Protein AF-A0A9W9YAE9-F1 (afdb_monomer)

Nearest PDB structures (foldseek):
  8b10-assembly1_F  TM=8.562E-01  e=2.013E-02  Homo sapiens
  5j8y-assembly2_D  TM=7.990E-01  e=3.648E-02  Drosophila melanogaster
  8p2m-assembly1_A  TM=3.646E-01  e=2.283E-01  Caenorhabditis elegans
  8ba0-assembly1_V  TM=2.741E-01  e=9.389E+00  Drosophila melanogaster

Solvent-accessible surface area (backbone atoms only — not comparable to full-atom values): 11938 Å² total; per-residue (Å²): 134,86,77,78,84,70,36,53,71,70,32,44,35,68,56,39,25,54,50,38,32,74,76,69,34,64,71,38,14,49,31,31,48,74,70,58,36,23,23,51,51,48,50,47,43,45,73,74,51,49,71,70,59,34,38,66,36,62,36,76,46,72,67,56,46,52,48,48,31,47,51,62,60,67,47,65,91,57,72,76,79,48,88,57,78,71,48,74,66,62,49,65,73,41,54,73,67,58,41,50,52,51,53,51,30,54,48,50,51,51,50,52,47,45,68,75,50,50,53,76,73,71,82,64,57,92,83,32,65,67,55,40,51,52,50,52,51,53,32,57,65,40,34,82,76,43,45,37,69,98,62,52,30,38,54,68,35,48,46,51,50,44,51,51,54,53,52,54,47,54,55,40,40,77,71,71,50,70,54,69,77,70,83,81,77,80,77,81,77,78,75,82,70,83,77,83,78,79,85,80,85,82,129

pLDDT: mean 78.84, std 19.31, range [30.3, 95.12]

Organism: NCBI:txid174260

Sequence (203 aa):
MEGSSRQITEWTVDDVSKIIREQYNDEVATKFEEQRIDGKALKHLAKDGNETQFASCGLTTVGDQMRLKEIASEIPLVIGRHRKKPTKAEIKSLTDLNQRIYKAKRKAVTNAALEQWPGNDLPVFKNDKAATEELETLVSTLEETCSFEPAGFNKEGIKQHVLDVLNERRRRIRKGHDYTQVSSFIFTNSVIKTHTQGIYIKY

InterPro domains:
  IPR013761 Sterile alpha motif/pointed domain superfamily [G3DSA:1.10.150.50] (4-107)
  IPR013761 Sterile alpha motif/pointed domain superfamily [SSF47769] (6-70)

Mean predicted aligned error: 16.81 Å

Secondary structure (DSSP, 8-state):
-------GGG--HHHHHHHHHHHS-HHHHHHHHHTT--HHHHHHHHHH--HHHHHHTT--SHHHHHHHHHHHHHS--------SPPPHHHHHHS-HHHHHHHHHHHHHHHHHHHHHS-SS----TTT-HHHHHHHHHHHHHHHHHH-BGGGTBSHHHHHHHHHHHHHHHHHHHTTT--SSS--S-------------------

Foldseek 3Di:
DDPPLDALQPFFLVNVLVVCCVVPNNVLSVLSVVVRCGSVNLLCCLPPNDQVRCVSSVNNDPVSSPVSNVVNPVSDPFDPQCPDQFDPVLLVPDDPVLNVLLVVLLVVLLVLLCVLDPWLDFDDCPPDPVVVVVLLVSLVVSQVPSQDRSRSCHSSVSSVSSVVSSVVSNVVVVVVDTRVPPPPDDDPPPDPPPDPDDDDDDD

Radius of gyration: 25.63 Å; Cα contacts (8 Å, |Δi|>4): 169; chains: 1; bounding box: 54×72×69 Å

Structure (mmCIF, N/CA/C/O backbone):
data_AF-A0A9W9YAE9-F1
#
_entry.id   AF-A0A9W9YAE9-F1
#
loop_
_atom_site.group_PDB
_atom_site.id
_atom_site.type_symbol
_atom_site.label_atom_id
_atom_site.label_alt_id
_atom_site.label_comp_id
_atom_site.label_asym_id
_atom_site.label_entity_id
_atom_site.label_seq_id
_atom_site.pdbx_PDB_ins_code
_atom_site.Cartn_x
_atom_site.Cartn_y
_atom_site.Cartn_z
_atom_site.occupancy
_atom_site.B_iso_or_equiv
_atom_site.auth_seq_id
_atom_site.auth_comp_id
_atom_site.auth_asym_id
_atom_site.auth_atom_id
_atom_site.pdbx_PDB_model_num
ATOM 1 N N . MET A 1 1 ? 12.809 5.042 20.298 1.00 30.59 1 MET A N 1
ATOM 2 C CA . MET A 1 1 ? 12.383 3.629 20.274 1.00 30.59 1 MET A CA 1
ATOM 3 C C . MET A 1 1 ? 11.388 3.486 19.142 1.00 30.59 1 MET A C 1
ATOM 5 O O . MET A 1 1 ? 10.403 4.212 19.125 1.00 30.59 1 MET A O 1
ATOM 9 N N . GLU A 1 2 ? 11.737 2.664 18.156 1.00 30.30 2 GLU A N 1
ATOM 10 C CA . GLU A 1 2 ? 10.994 2.435 16.913 1.00 30.30 2 GLU A CA 1
ATOM 11 C C . GLU A 1 2 ? 9.608 1.850 17.190 1.00 30.30 2 GLU A C 1
ATOM 13 O O . GLU A 1 2 ? 9.463 0.688 17.568 1.00 30.30 2 GLU A O 1
ATOM 18 N N . GLY A 1 3 ? 8.574 2.664 16.985 1.00 33.66 3 GLY A N 1
ATOM 19 C CA . GLY A 1 3 ? 7.192 2.206 16.933 1.00 33.66 3 GLY A CA 1
ATOM 20 C C . GLY A 1 3 ? 6.925 1.559 15.581 1.00 33.66 3 GLY A C 1
ATOM 21 O O . GLY A 1 3 ? 6.414 2.208 14.670 1.00 33.66 3 GLY A O 1
ATOM 22 N N . SER A 1 4 ? 7.300 0.287 15.439 1.00 40.00 4 SER A N 1
ATOM 23 C CA . SER A 1 4 ? 6.828 -0.563 14.345 1.00 40.00 4 SER A CA 1
ATOM 24 C C . SER A 1 4 ? 5.298 -0.528 14.357 1.00 40.00 4 SER A C 1
ATOM 26 O O . SER A 1 4 ? 4.667 -1.081 15.256 1.00 40.00 4 SER A O 1
ATOM 28 N N . SER A 1 5 ? 4.705 0.200 13.408 1.00 47.47 5 SER A N 1
ATOM 29 C CA . SER A 1 5 ? 3.254 0.335 13.267 1.00 47.47 5 SER A CA 1
ATOM 30 C C . SER A 1 5 ? 2.683 -0.992 12.765 1.00 47.47 5 SER A C 1
ATOM 32 O O . SER A 1 5 ? 2.468 -1.182 11.569 1.00 47.47 5 SER A O 1
ATOM 34 N N . ARG A 1 6 ? 2.524 -1.953 13.681 1.00 56.00 6 ARG A N 1
ATOM 35 C CA . ARG A 1 6 ? 1.893 -3.248 13.413 1.00 56.00 6 ARG A CA 1
ATOM 36 C C . ARG A 1 6 ? 0.419 -3.027 13.111 1.00 56.00 6 ARG A C 1
ATOM 38 O O . ARG A 1 6 ? -0.242 -2.233 13.780 1.00 56.00 6 ARG A O 1
ATOM 45 N N . GLN A 1 7 ? -0.095 -3.750 12.125 1.00 65.62 7 GLN A N 1
ATOM 46 C CA . GLN A 1 7 ? -1.519 -3.721 11.788 1.00 65.62 7 GLN A CA 1
ATOM 47 C C . GLN A 1 7 ? -2.345 -4.174 12.980 1.00 65.62 7 GLN A C 1
ATOM 49 O O . GLN A 1 7 ? -1.932 -5.108 13.664 1.00 65.62 7 GLN A O 1
ATOM 54 N N . ILE A 1 8 ? -3.556 -3.634 13.143 1.00 74.06 8 ILE A N 1
ATOM 55 C CA . ILE A 1 8 ? -4.474 -4.101 14.189 1.00 74.06 8 ILE A CA 1
ATOM 56 C C . ILE A 1 8 ? -4.641 -5.625 14.140 1.00 74.06 8 ILE A C 1
ATOM 58 O O . ILE A 1 8 ? -4.582 -6.283 15.155 1.00 74.06 8 ILE A O 1
ATOM 62 N N . THR A 1 9 ? -4.710 -6.245 12.959 1.00 76.81 9 THR A N 1
ATOM 63 C CA . THR A 1 9 ? -4.861 -7.707 12.828 1.00 76.81 9 THR A CA 1
ATOM 64 C C . THR A 1 9 ? -3.636 -8.532 13.237 1.00 76.81 9 THR A C 1
ATOM 66 O O . THR A 1 9 ? -3.719 -9.760 13.252 1.00 76.81 9 THR A O 1
ATOM 69 N N . GLU A 1 10 ? -2.501 -7.883 13.486 1.00 81.12 10 GLU A N 1
ATOM 70 C CA . GLU A 1 10 ? -1.250 -8.490 13.954 1.00 81.12 10 GLU A CA 1
ATOM 71 C C . GLU A 1 10 ? -1.030 -8.264 15.455 1.00 81.12 10 GLU A C 1
ATOM 73 O O . GLU A 1 10 ? -0.064 -8.788 16.006 1.00 81.12 10 GLU A O 1
ATOM 78 N N . TRP A 1 11 ? -1.906 -7.499 16.112 1.00 87.38 11 TRP A N 1
ATOM 79 C CA . TRP A 1 11 ? -1.812 -7.246 17.543 1.00 87.38 11 TRP A CA 1
ATOM 80 C C . TRP A 1 11 ? -2.144 -8.501 18.330 1.00 87.38 11 TRP A C 1
ATOM 82 O O . TRP A 1 11 ? -3.165 -9.161 18.095 1.00 87.38 11 TRP A O 1
ATOM 92 N N . THR A 1 12 ? -1.267 -8.805 19.278 1.00 91.19 12 THR A N 1
ATOM 93 C CA . THR A 1 12 ? -1.515 -9.833 20.282 1.00 91.19 12 THR A CA 1
ATOM 94 C C . THR A 1 12 ? -2.570 -9.353 21.279 1.00 91.19 12 THR A C 1
ATOM 96 O O . THR A 1 12 ? -2.977 -8.190 21.276 1.00 91.19 12 THR A O 1
ATOM 99 N N . VAL A 1 13 ? -3.011 -10.257 22.154 1.00 91.88 13 VAL A N 1
ATOM 100 C CA . VAL A 1 13 ? -3.879 -9.897 23.284 1.00 91.88 13 VAL A CA 1
ATOM 101 C C . VAL A 1 13 ? -3.210 -8.816 24.144 1.00 91.88 13 VAL A C 1
ATOM 103 O O . VAL A 1 13 ? -3.845 -7.819 24.459 1.00 91.88 13 VAL A O 1
ATOM 106 N N . ASP A 1 14 ? -1.910 -8.942 24.421 1.00 89.44 14 ASP A N 1
ATOM 107 C CA . ASP A 1 14 ? -1.160 -7.962 25.221 1.00 89.44 14 ASP A CA 1
ATOM 108 C C . ASP A 1 14 ? -1.116 -6.574 24.560 1.00 89.44 14 ASP A C 1
ATOM 110 O O . ASP A 1 14 ? -1.270 -5.553 25.235 1.00 89.44 14 ASP A O 1
ATOM 114 N N . ASP A 1 15 ? -0.935 -6.530 23.234 1.00 86.88 15 ASP A N 1
ATOM 115 C CA . ASP A 1 15 ? -0.933 -5.285 22.459 1.00 86.88 15 ASP A CA 1
ATOM 116 C C . ASP A 1 15 ? -2.306 -4.588 22.544 1.00 86.88 15 ASP A C 1
ATOM 118 O O . ASP A 1 15 ? -2.380 -3.382 22.801 1.00 86.88 15 ASP A O 1
ATOM 122 N N . VAL A 1 16 ? -3.399 -5.348 22.378 1.00 88.88 16 VAL A N 1
ATOM 123 C CA . VAL A 1 16 ? -4.776 -4.839 22.513 1.00 88.88 16 VAL A CA 1
ATOM 124 C C . VAL A 1 16 ? -5.014 -4.315 23.924 1.00 88.88 16 VAL A C 1
ATOM 126 O O . VAL A 1 16 ? -5.455 -3.179 24.095 1.00 88.88 16 VAL A O 1
ATOM 129 N N . SER A 1 17 ? -4.688 -5.101 24.942 1.00 88.75 17 SER A N 1
ATOM 130 C CA . SER A 1 17 ? -4.987 -4.762 26.331 1.00 88.75 17 SER A CA 1
ATOM 131 C C . SER A 1 17 ? -4.203 -3.560 26.826 1.00 88.75 17 SER A C 1
ATOM 133 O O . SER A 1 17 ? -4.742 -2.742 27.572 1.00 88.75 17 SER A O 1
ATOM 135 N N . LYS A 1 18 ? -2.968 -3.370 26.351 1.00 85.69 18 LYS A N 1
ATOM 136 C CA . LYS A 1 18 ? -2.210 -2.143 26.607 1.00 85.69 18 LYS A CA 1
ATOM 137 C C . LYS A 1 18 ? -2.956 -0.902 26.108 1.00 85.69 18 LYS A C 1
ATOM 139 O O . LYS A 1 18 ? -3.066 0.076 26.841 1.00 85.69 18 LYS A O 1
ATOM 144 N N . ILE A 1 19 ? -3.512 -0.956 24.902 1.00 84.44 19 ILE A N 1
ATOM 145 C CA . ILE A 1 19 ? -4.226 0.178 24.301 1.00 84.44 19 ILE A CA 1
ATOM 146 C C . ILE A 1 19 ? -5.581 0.403 24.966 1.00 84.44 19 ILE A C 1
ATOM 148 O O . ILE A 1 19 ? -5.961 1.543 25.228 1.00 84.44 19 ILE A O 1
ATOM 152 N N . ILE A 1 20 ? -6.297 -0.668 25.308 1.00 88.81 20 ILE A N 1
ATOM 153 C CA . ILE A 1 20 ? -7.549 -0.564 26.063 1.00 88.81 20 ILE A CA 1
ATOM 154 C C . ILE A 1 20 ? -7.306 0.056 27.443 1.00 88.81 20 ILE A C 1
ATOM 156 O O . ILE A 1 20 ? -8.082 0.913 27.863 1.00 88.81 20 ILE A O 1
ATOM 160 N N . ARG A 1 21 ? -6.204 -0.297 28.111 1.00 85.56 21 ARG A N 1
ATOM 161 C CA . ARG A 1 21 ? -5.802 0.293 29.396 1.00 85.56 21 ARG A CA 1
ATOM 162 C C . ARG A 1 21 ? -5.535 1.796 29.285 1.00 85.56 21 ARG A C 1
ATOM 164 O O . ARG A 1 21 ? -5.902 2.536 30.190 1.00 85.56 21 ARG A O 1
ATOM 171 N N . GLU A 1 22 ? -4.935 2.246 28.182 1.00 81.50 22 GLU A N 1
ATOM 172 C CA . GLU A 1 22 ? -4.681 3.669 27.907 1.00 81.50 22 GLU A CA 1
ATOM 173 C C . GLU A 1 22 ? -5.964 4.453 27.571 1.00 81.50 22 GLU A C 1
ATOM 175 O O . GLU A 1 22 ? -6.080 5.626 27.921 1.00 81.50 22 GLU A O 1
ATOM 180 N N . GLN A 1 23 ? -6.933 3.827 26.895 1.00 81.38 23 GLN A N 1
ATOM 181 C CA . GLN A 1 23 ? -8.163 4.493 26.438 1.00 81.38 23 GLN A CA 1
ATOM 182 C C . GLN A 1 23 ? -9.303 4.473 27.461 1.00 81.38 23 GLN A C 1
ATOM 184 O O . GLN A 1 23 ? -10.141 5.385 27.471 1.00 81.38 23 GLN A O 1
ATOM 189 N N . TYR A 1 24 ? -9.328 3.441 28.302 1.00 87.44 24 TYR A N 1
ATOM 190 C CA . TYR A 1 24 ? -10.348 3.197 29.314 1.00 87.44 24 TYR A CA 1
ATOM 191 C C . TYR A 1 24 ? -9.689 3.078 30.692 1.00 87.44 24 TYR A C 1
ATOM 193 O O . TYR A 1 24 ? -9.363 4.090 31.307 1.00 87.44 24 TYR A O 1
ATOM 201 N N . ASN A 1 25 ? -9.520 1.857 31.198 1.00 88.25 25 ASN A N 1
ATOM 202 C CA . ASN A 1 25 ? -8.934 1.565 32.501 1.00 88.25 25 ASN A CA 1
ATOM 203 C C . ASN A 1 25 ? -8.466 0.097 32.569 1.00 88.25 25 ASN A C 1
ATOM 205 O O . ASN A 1 25 ? -8.675 -0.686 31.638 1.00 88.25 25 ASN A O 1
ATOM 209 N N . ASP A 1 26 ? -7.836 -0.271 33.685 1.00 91.38 26 ASP A N 1
ATOM 210 C CA . ASP A 1 26 ? -7.265 -1.605 33.900 1.00 91.38 26 ASP A CA 1
ATOM 211 C C . ASP A 1 26 ? -8.323 -2.716 34.032 1.00 91.38 26 ASP A C 1
ATOM 213 O O . ASP A 1 26 ? -8.106 -3.842 33.587 1.00 91.38 26 ASP A O 1
ATOM 217 N N . GLU A 1 27 ? -9.507 -2.399 34.564 1.00 91.75 27 GLU A N 1
ATOM 218 C CA . GLU A 1 27 ? -10.603 -3.367 34.703 1.00 91.75 27 GLU A CA 1
ATOM 219 C C . GLU A 1 27 ? -11.152 -3.797 33.337 1.00 91.75 27 GLU A C 1
ATOM 221 O O . GLU A 1 27 ? -11.369 -4.983 33.084 1.00 91.75 27 GLU A O 1
ATOM 226 N N . VAL A 1 28 ? -11.355 -2.837 32.430 1.00 91.50 28 VAL A N 1
ATOM 227 C CA . VAL A 1 28 ? -11.784 -3.110 31.053 1.00 91.50 28 VAL A CA 1
ATOM 228 C C . VAL A 1 28 ? -10.679 -3.859 30.310 1.00 91.50 28 VAL A C 1
ATOM 230 O O . VAL A 1 28 ? -10.966 -4.854 29.649 1.00 91.50 28 VAL A O 1
ATOM 233 N N . ALA A 1 29 ? -9.414 -3.457 30.462 1.00 91.88 29 ALA A N 1
ATOM 234 C CA . ALA A 1 29 ? -8.289 -4.156 29.839 1.00 91.88 29 ALA A CA 1
ATOM 235 C C . ALA A 1 29 ? -8.206 -5.628 30.275 1.00 91.88 29 ALA A C 1
ATOM 237 O O . ALA A 1 29 ? -8.093 -6.507 29.424 1.00 91.88 29 ALA A O 1
ATOM 238 N N . THR A 1 30 ? -8.373 -5.905 31.570 1.00 94.56 30 THR A N 1
ATOM 239 C CA . THR A 1 30 ? -8.389 -7.272 32.116 1.00 94.56 30 THR A CA 1
ATOM 240 C C . THR A 1 30 ? -9.491 -8.116 31.471 1.00 94.56 30 THR A C 1
ATOM 242 O O . THR A 1 30 ? -9.240 -9.243 31.056 1.00 94.56 30 THR A O 1
ATOM 245 N N . LYS A 1 31 ? -10.695 -7.564 31.271 1.00 95.12 31 LYS A N 1
ATOM 246 C CA . LYS A 1 31 ? -11.784 -8.281 30.581 1.00 95.12 31 LYS A CA 1
ATOM 247 C C . LYS A 1 31 ? -11.461 -8.583 29.117 1.00 95.12 31 LYS A C 1
ATOM 249 O O . LYS A 1 31 ? -11.837 -9.640 28.616 1.00 95.12 31 LYS A O 1
ATOM 254 N N . PHE A 1 32 ? -10.753 -7.693 28.421 1.00 94.88 32 PHE A N 1
ATOM 255 C CA . PHE A 1 32 ? -10.262 -7.971 27.066 1.00 94.88 32 PHE A CA 1
ATOM 256 C C . PHE A 1 32 ? -9.196 -9.084 27.061 1.00 94.88 32 PHE A C 1
ATOM 258 O O . PHE A 1 32 ? -9.224 -9.936 26.167 1.00 94.88 32 PHE A O 1
ATOM 265 N N . GLU A 1 33 ? -8.313 -9.134 28.068 1.00 94.19 33 GLU A N 1
ATOM 266 C CA . GLU A 1 33 ? -7.339 -10.225 28.259 1.00 94.19 33 GLU A CA 1
ATOM 267 C C . GLU A 1 33 ? -8.038 -11.569 28.525 1.00 94.19 33 GLU A C 1
ATOM 269 O O . GLU A 1 33 ? -7.743 -12.565 27.859 1.00 94.19 33 GLU A O 1
ATOM 274 N N . GLU A 1 34 ? -9.014 -11.594 29.437 1.00 94.50 34 GLU A N 1
ATOM 275 C CA . GLU A 1 34 ? -9.796 -12.785 29.808 1.00 94.50 34 GLU A CA 1
ATOM 276 C C . GLU A 1 34 ? -10.577 -13.364 28.625 1.00 94.50 34 GLU A C 1
ATOM 278 O O . GLU A 1 34 ? -10.583 -14.577 28.403 1.00 94.50 34 GLU A O 1
ATOM 283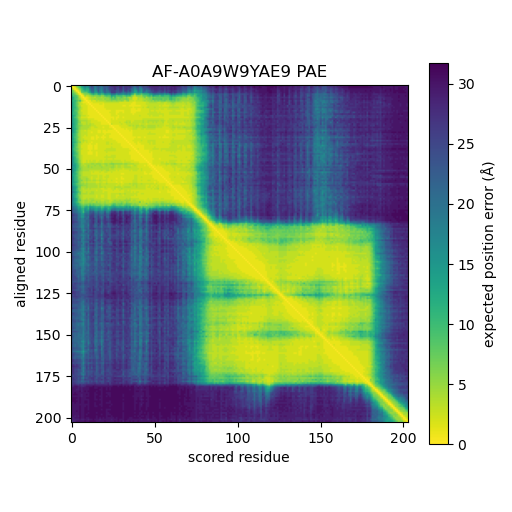 N N . GLN A 1 35 ? -11.193 -12.493 27.824 1.00 94.75 35 GLN A N 1
ATOM 284 C CA . GLN A 1 35 ? -11.909 -12.871 26.602 1.00 94.75 35 GLN A CA 1
ATOM 285 C C . GLN A 1 35 ? -10.957 -13.185 25.433 1.00 94.75 35 GLN A C 1
ATOM 287 O O . GLN A 1 35 ? -11.409 -13.560 24.349 1.00 94.75 35 GLN A O 1
ATOM 292 N N . ARG A 1 36 ? -9.638 -13.063 25.647 1.00 94.81 36 ARG A N 1
ATOM 293 C CA . ARG A 1 36 ? -8.567 -13.317 24.669 1.00 94.81 36 ARG A CA 1
ATOM 294 C C . ARG A 1 36 ? -8.772 -12.530 23.375 1.00 94.81 36 ARG A C 1
ATOM 296 O O . ARG A 1 36 ? -8.609 -13.068 22.277 1.00 94.81 36 ARG A O 1
ATOM 303 N N . ILE A 1 37 ? -9.148 -11.259 23.507 1.00 93.69 37 ILE A N 1
ATOM 304 C CA . ILE A 1 37 ? -9.406 -10.379 22.369 1.00 93.69 37 ILE A CA 1
ATOM 305 C C . ILE A 1 37 ? -8.071 -9.969 21.745 1.00 93.69 37 ILE A C 1
ATOM 307 O O . ILE A 1 37 ? -7.408 -9.041 22.196 1.00 93.69 37 ILE A O 1
ATOM 311 N N . ASP A 1 38 ? -7.679 -10.674 20.687 1.00 93.25 38 ASP A N 1
ATOM 312 C CA . ASP A 1 38 ? -6.602 -10.240 19.804 1.00 93.25 38 ASP A CA 1
ATOM 313 C C . ASP A 1 38 ? -7.094 -9.149 18.841 1.00 93.25 38 ASP A C 1
ATOM 315 O O . ASP A 1 38 ? -8.283 -8.816 18.767 1.00 93.25 38 ASP A O 1
ATOM 319 N N . GLY A 1 39 ? -6.190 -8.568 18.062 1.00 89.88 39 GLY A N 1
ATOM 320 C CA . GLY A 1 39 ? -6.580 -7.454 17.211 1.00 89.88 39 GLY A CA 1
ATOM 321 C C . GLY A 1 39 ? -7.496 -7.821 16.029 1.00 89.88 39 GLY A C 1
ATOM 322 O O . GLY A 1 39 ? -8.174 -6.950 15.474 1.00 89.88 39 GLY A O 1
ATOM 323 N N . LYS A 1 40 ? -7.615 -9.109 15.662 1.00 89.06 40 LYS A N 1
ATOM 324 C CA . LYS A 1 40 ? -8.654 -9.569 14.717 1.00 89.06 40 LYS A CA 1
ATOM 325 C C . LYS A 1 40 ? -10.015 -9.621 15.398 1.00 89.06 40 LYS A C 1
ATOM 327 O O . LYS A 1 40 ? -10.993 -9.143 14.819 1.00 89.06 40 LYS A O 1
ATOM 332 N N . ALA A 1 41 ? -10.079 -10.178 16.602 1.00 91.19 41 ALA A N 1
ATOM 333 C CA . ALA A 1 41 ? -11.288 -10.222 17.410 1.00 91.19 41 ALA A CA 1
ATOM 334 C C . ALA A 1 41 ? -11.783 -8.805 17.724 1.00 91.19 41 ALA A C 1
ATOM 336 O O . ALA A 1 41 ? -12.963 -8.528 17.526 1.00 91.19 41 ALA A O 1
ATOM 337 N N . LEU A 1 42 ? -10.881 -7.883 18.078 1.00 91.12 42 LEU A N 1
ATOM 338 C CA . LEU A 1 42 ? -11.189 -6.468 18.299 1.00 91.12 42 LEU A CA 1
ATOM 339 C C . LEU A 1 42 ? -11.846 -5.830 17.068 1.00 91.12 42 LEU A C 1
ATOM 341 O O . LEU A 1 42 ? -12.872 -5.162 17.184 1.00 91.12 42 LEU A O 1
ATOM 345 N N . LYS A 1 43 ? -11.298 -6.080 15.872 1.00 88.19 43 LYS A N 1
ATOM 346 C CA . LYS A 1 43 ? -11.858 -5.571 14.613 1.00 88.19 43 LYS A CA 1
ATOM 347 C C . LYS A 1 43 ? -13.275 -6.091 14.351 1.00 88.19 43 LYS A C 1
ATOM 349 O O . LYS A 1 43 ? -14.133 -5.332 13.904 1.00 88.19 43 LYS A O 1
ATOM 354 N N . HIS A 1 44 ? -13.525 -7.374 14.609 1.00 88.69 44 HIS A N 1
ATOM 355 C CA . HIS A 1 44 ? -14.860 -7.958 14.461 1.00 88.69 44 HIS A CA 1
ATOM 356 C C . HIS A 1 44 ? -15.835 -7.445 15.521 1.00 88.69 44 HIS A C 1
ATOM 358 O O . HIS A 1 44 ? -16.966 -7.103 15.181 1.00 88.69 44 HIS A O 1
ATOM 364 N N . LEU A 1 45 ? -15.386 -7.323 16.769 1.00 90.25 45 LEU A N 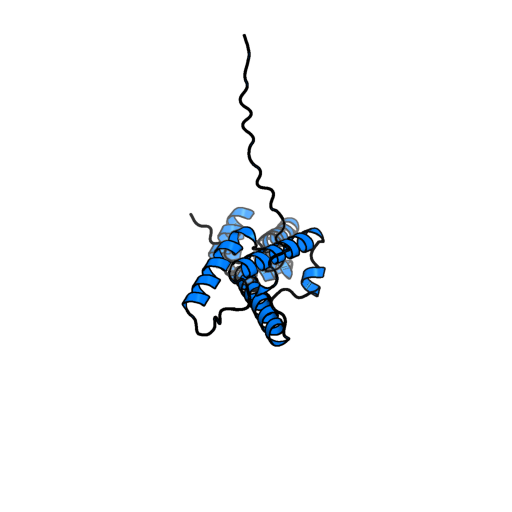1
ATOM 365 C CA . LEU A 1 45 ? -16.172 -6.787 17.875 1.00 90.25 45 LEU A CA 1
ATOM 366 C C . LEU A 1 45 ? -16.592 -5.337 17.606 1.00 90.25 45 LEU A C 1
ATOM 368 O O . LEU A 1 45 ? -17.760 -4.996 17.747 1.00 90.25 45 LEU A O 1
ATOM 372 N N . ALA A 1 46 ? -15.676 -4.491 17.140 1.00 89.38 46 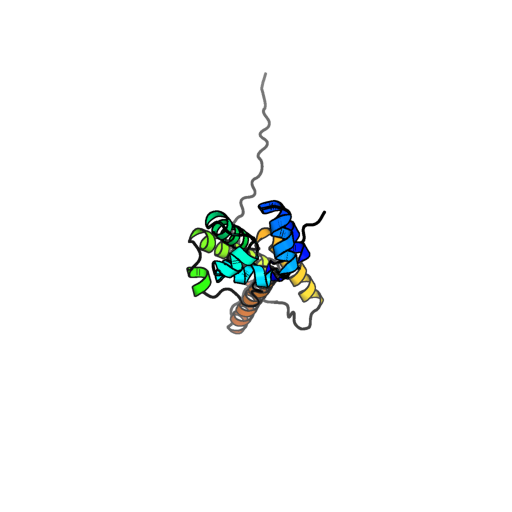ALA A N 1
ATOM 373 C CA . ALA A 1 46 ? -15.993 -3.109 16.795 1.00 89.38 46 ALA A CA 1
ATOM 374 C C . ALA A 1 46 ? -16.993 -3.003 15.631 1.00 89.38 46 ALA A C 1
ATOM 376 O O . ALA A 1 46 ? -17.883 -2.152 15.639 1.00 89.38 46 ALA A O 1
ATOM 377 N N . LYS A 1 47 ? -16.870 -3.873 14.625 1.00 87.25 47 LYS A N 1
ATOM 378 C CA . LYS A 1 47 ? -17.713 -3.810 13.429 1.00 87.25 47 LYS A CA 1
ATOM 379 C C . LYS A 1 47 ? -19.117 -4.371 13.666 1.00 87.25 47 LYS A C 1
ATOM 381 O O . LYS A 1 47 ? -20.102 -3.691 13.390 1.00 87.25 47 LYS A O 1
ATOM 386 N N . ASP A 1 48 ? -19.184 -5.595 14.176 1.00 87.00 48 ASP A N 1
ATOM 387 C CA . ASP A 1 48 ? -20.393 -6.423 14.185 1.00 87.00 48 ASP A CA 1
ATOM 388 C C . ASP A 1 48 ? -20.813 -6.834 15.613 1.00 87.00 48 ASP A C 1
ATOM 390 O O . ASP A 1 48 ? -21.744 -7.620 15.785 1.00 87.00 48 ASP A O 1
ATOM 394 N N . GLY A 1 49 ? -20.134 -6.315 16.643 1.00 89.31 49 GLY A N 1
ATOM 395 C CA . GLY A 1 49 ? -20.419 -6.626 18.040 1.00 89.31 49 GLY A CA 1
ATOM 396 C C . GLY A 1 49 ? -21.819 -6.200 18.473 1.00 89.31 49 GLY A C 1
ATOM 397 O O . GLY A 1 49 ? -22.299 -5.114 18.128 1.00 89.31 49 GLY A O 1
ATOM 398 N N . ASN A 1 50 ? -22.462 -7.059 19.258 1.00 91.00 50 ASN A N 1
ATOM 399 C CA . ASN A 1 50 ? -23.737 -6.779 19.906 1.00 91.00 50 ASN A CA 1
ATOM 400 C C . ASN A 1 50 ? -23.545 -6.311 21.361 1.00 91.00 50 ASN A C 1
ATOM 402 O O . ASN A 1 50 ? -22.462 -6.420 21.937 1.00 91.00 50 ASN A O 1
ATOM 406 N N . GLU A 1 51 ? -24.620 -5.816 21.974 1.00 89.31 51 GLU A N 1
ATOM 407 C CA . GLU A 1 51 ? -24.601 -5.269 23.336 1.00 89.31 51 GLU A CA 1
ATOM 408 C C . GLU A 1 51 ? -24.067 -6.266 24.377 1.00 89.31 51 GLU A C 1
ATOM 410 O O . GLU A 1 51 ? -23.260 -5.901 25.229 1.00 89.31 51 GLU A O 1
ATOM 415 N N . THR A 1 52 ? -24.432 -7.548 24.271 1.00 92.25 52 THR A N 1
ATOM 416 C CA . THR A 1 52 ? -23.956 -8.582 25.207 1.00 92.25 52 THR A CA 1
ATOM 417 C C . THR A 1 52 ? -22.454 -8.847 25.084 1.00 92.25 52 THR A C 1
ATOM 419 O O . THR A 1 52 ? -21.780 -9.066 26.092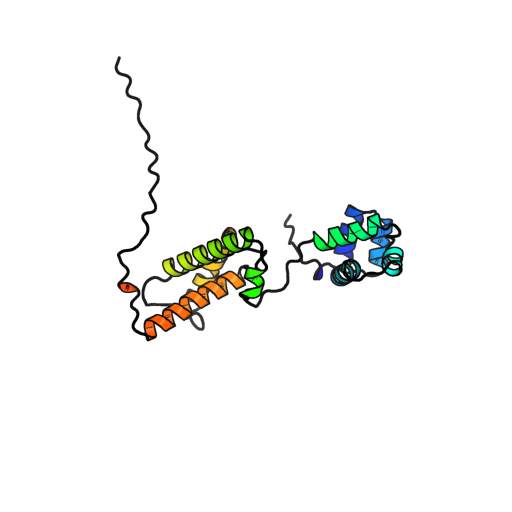 1.00 92.25 52 THR A O 1
ATOM 422 N N . GLN A 1 53 ? -21.902 -8.777 23.870 1.00 92.62 53 GLN A N 1
ATOM 423 C CA . GLN A 1 53 ? -20.469 -8.941 23.626 1.00 92.62 53 GLN A CA 1
ATOM 424 C C . GLN A 1 53 ? -19.678 -7.750 24.175 1.00 92.62 53 GLN A C 1
ATOM 426 O O . GLN A 1 53 ? -18.653 -7.946 24.825 1.00 92.62 53 GLN A O 1
ATOM 431 N N . PHE A 1 54 ? -20.182 -6.528 23.992 1.00 92.50 54 PHE A N 1
ATOM 432 C CA . PHE A 1 54 ? -19.575 -5.335 24.583 1.00 92.50 54 PHE A CA 1
ATOM 433 C C . PHE A 1 54 ? -19.630 -5.354 26.111 1.00 92.50 54 PHE A C 1
ATOM 435 O O . PHE A 1 54 ? -18.609 -5.128 26.762 1.00 92.50 54 PHE A O 1
ATOM 442 N N . ALA A 1 55 ? -20.778 -5.710 26.691 1.00 91.94 55 ALA A N 1
ATOM 443 C CA . ALA A 1 55 ? -20.932 -5.832 28.137 1.00 91.94 55 ALA A CA 1
ATOM 444 C C . ALA A 1 55 ? -19.983 -6.887 28.734 1.00 91.94 55 ALA A C 1
ATOM 446 O O . ALA A 1 55 ? -19.387 -6.653 29.787 1.00 91.94 55 ALA A O 1
ATOM 447 N N . SER A 1 56 ? -19.770 -8.004 28.028 1.00 93.06 56 SER A N 1
ATOM 448 C CA . SER A 1 56 ? -18.805 -9.047 28.421 1.00 93.06 56 SER A CA 1
ATOM 449 C C . SER A 1 56 ? -17.358 -8.542 28.437 1.00 93.06 56 SER A C 1
ATOM 451 O O . SER A 1 56 ? -16.542 -9.043 29.205 1.00 93.06 56 SER A O 1
ATOM 453 N N . CYS A 1 57 ? -17.056 -7.512 27.644 1.00 92.25 57 CYS A N 1
ATOM 454 C CA . CYS A 1 57 ? -15.765 -6.826 27.631 1.00 92.25 57 CYS A CA 1
ATOM 455 C C . CYS A 1 57 ? -15.715 -5.623 28.597 1.00 92.25 57 CYS A C 1
ATOM 457 O O . CYS A 1 57 ? -14.755 -4.862 28.586 1.00 92.25 57 CYS A O 1
ATOM 459 N N . GLY A 1 58 ? -16.745 -5.420 29.427 1.00 92.19 58 GLY A N 1
ATOM 460 C CA . GLY A 1 58 ? -16.829 -4.304 30.375 1.00 92.19 58 GLY A CA 1
ATOM 461 C C . GLY A 1 58 ? -17.364 -2.993 29.799 1.00 92.19 58 GLY A C 1
ATOM 462 O O . GLY A 1 58 ? -17.409 -2.005 30.522 1.00 92.19 5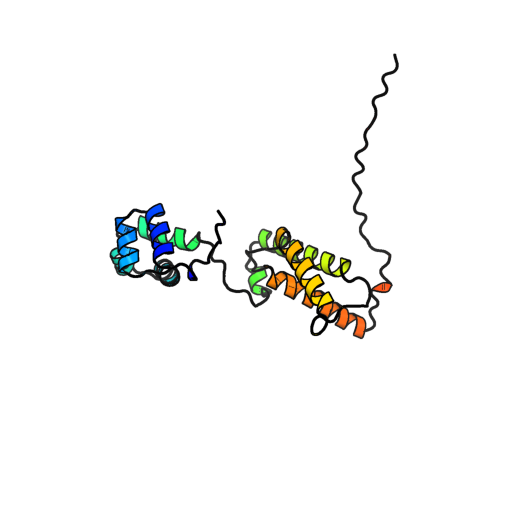8 GLY A O 1
ATOM 463 N N . LEU A 1 59 ? -17.809 -2.979 28.540 1.00 92.81 59 LEU A N 1
ATOM 464 C CA . LEU A 1 59 ? -18.330 -1.795 27.854 1.00 92.81 59 LEU A CA 1
ATOM 465 C C . LEU A 1 59 ? -19.863 -1.768 27.932 1.00 92.81 59 LEU A C 1
ATOM 467 O O . LEU A 1 59 ? -20.573 -2.159 27.001 1.00 92.81 59 LEU A O 1
ATOM 471 N N . THR A 1 60 ? -20.384 -1.347 29.081 1.00 92.12 60 THR A N 1
ATOM 472 C CA . THR A 1 60 ? -21.827 -1.370 29.380 1.00 92.12 60 THR A CA 1
ATOM 473 C C . THR A 1 60 ? -22.573 -0.125 28.910 1.00 92.12 60 THR A C 1
ATOM 475 O O . THR A 1 60 ? -23.795 -0.166 28.790 1.00 92.12 60 THR A O 1
ATOM 478 N N . THR A 1 61 ? -21.874 0.977 28.629 1.00 90.12 61 THR A N 1
ATOM 479 C CA . THR A 1 61 ? -22.504 2.214 28.156 1.00 90.12 61 THR A CA 1
ATOM 480 C C . THR A 1 61 ? -22.436 2.326 26.635 1.00 90.12 61 THR A C 1
ATOM 482 O O . THR A 1 61 ? -21.448 1.946 26.007 1.00 90.12 61 THR A O 1
ATOM 485 N N . VAL A 1 62 ? -23.473 2.906 26.023 1.00 87.81 62 VAL A N 1
ATOM 486 C CA . VAL A 1 62 ? -23.499 3.162 24.571 1.00 87.81 62 VAL A CA 1
ATOM 487 C C . VAL A 1 62 ? -22.346 4.080 24.144 1.00 87.81 62 VAL A C 1
ATOM 489 O O . VAL A 1 62 ? -21.787 3.897 23.066 1.00 87.81 62 VAL A O 1
ATOM 492 N N . GLY A 1 63 ? -21.957 5.038 24.994 1.00 86.69 63 GLY A N 1
ATOM 493 C CA . GLY A 1 63 ? -20.833 5.938 24.728 1.00 86.69 63 GLY A CA 1
ATOM 494 C C . GLY A 1 63 ? -19.510 5.187 24.585 1.00 86.69 63 GLY A C 1
ATOM 495 O O . GLY A 1 63 ? -18.814 5.361 23.586 1.00 86.69 63 GLY A O 1
ATOM 496 N N . ASP A 1 64 ? -19.211 4.288 25.523 1.00 86.69 64 ASP A N 1
ATOM 497 C CA . ASP A 1 64 ? -17.993 3.472 25.479 1.00 86.69 64 ASP A CA 1
ATOM 498 C C . ASP A 1 64 ? -17.999 2.502 24.292 1.00 86.69 64 ASP A C 1
ATOM 500 O O . ASP A 1 64 ? -16.981 2.302 23.629 1.00 86.69 64 ASP A O 1
ATOM 504 N N . GLN A 1 65 ? -19.165 1.943 23.959 1.00 90.75 65 GLN A N 1
ATOM 505 C CA . GLN A 1 65 ? -19.323 1.094 22.778 1.00 90.75 65 GLN A CA 1
ATOM 506 C C . GLN A 1 65 ? -19.011 1.861 21.491 1.00 90.75 65 GLN A C 1
ATOM 508 O O . GLN A 1 65 ? -18.244 1.372 20.666 1.00 90.75 65 GLN A O 1
ATOM 513 N N . MET A 1 66 ? -19.570 3.064 21.314 1.00 87.75 66 MET A N 1
ATOM 514 C CA . MET A 1 66 ? -19.295 3.906 20.143 1.00 87.75 66 MET A CA 1
ATOM 515 C C . MET A 1 66 ? -17.827 4.326 20.080 1.00 87.75 66 MET A C 1
ATOM 517 O O . MET A 1 66 ? -17.221 4.246 19.012 1.00 87.75 66 MET A O 1
ATOM 521 N N . ARG A 1 67 ? -17.230 4.681 21.221 1.00 84.25 67 ARG A N 1
ATOM 522 C CA . ARG A 1 67 ? -15.816 5.050 21.305 1.00 84.25 67 ARG A CA 1
ATOM 523 C C . ARG A 1 67 ? -14.893 3.894 20.920 1.00 84.25 67 ARG A C 1
ATOM 525 O O . ARG A 1 67 ? -13.906 4.117 20.229 1.00 84.25 67 ARG A O 1
ATOM 532 N N . LEU A 1 68 ? -15.213 2.646 21.279 1.00 87.56 68 LEU A N 1
ATOM 533 C CA . LEU A 1 68 ? -14.439 1.487 20.815 1.00 87.56 68 LEU A CA 1
ATOM 534 C C . LEU A 1 68 ? -14.518 1.338 19.290 1.00 87.56 68 LEU A C 1
ATOM 536 O O . LEU A 1 68 ? -13.511 1.020 18.655 1.00 87.56 68 LEU A O 1
ATOM 540 N N . LYS A 1 69 ? -15.695 1.580 18.695 1.00 87.00 69 LYS A N 1
ATOM 541 C CA . LYS A 1 69 ? -15.857 1.555 17.232 1.00 87.00 69 LYS A CA 1
ATOM 542 C C . LYS A 1 69 ? -15.018 2.634 16.559 1.00 87.00 69 LYS A C 1
ATOM 544 O O . LYS A 1 69 ? -14.399 2.349 15.539 1.00 87.00 69 LYS A O 1
ATOM 549 N N . GLU A 1 70 ? -14.969 3.823 17.151 1.00 80.81 70 GLU A N 1
ATOM 550 C CA . GLU A 1 70 ? -14.140 4.934 16.688 1.00 80.81 70 GLU A CA 1
ATOM 551 C C . GLU A 1 70 ? -12.653 4.587 16.787 1.00 80.81 70 GLU A C 1
ATOM 553 O O . GLU A 1 70 ? -11.982 4.585 15.763 1.00 80.81 70 GLU A O 1
ATOM 558 N N . ILE A 1 71 ? -12.168 4.129 17.946 1.00 76.31 71 ILE A N 1
ATOM 559 C CA . ILE A 1 71 ? -10.773 3.693 18.140 1.00 76.31 71 ILE A CA 1
ATOM 560 C C . ILE A 1 71 ? -10.393 2.602 17.133 1.00 76.31 71 ILE A C 1
ATOM 562 O O . ILE A 1 71 ? -9.361 2.692 16.477 1.00 76.31 71 ILE A O 1
ATOM 566 N N . ALA A 1 72 ? -11.236 1.587 16.940 1.00 74.75 72 ALA A N 1
ATOM 567 C CA . ALA A 1 72 ? -10.982 0.529 15.961 1.00 74.75 72 ALA A CA 1
ATOM 568 C C . ALA A 1 72 ? -11.036 1.010 14.496 1.00 74.75 72 ALA A C 1
ATOM 570 O O . ALA A 1 72 ? -10.517 0.320 13.616 1.00 74.75 72 ALA A O 1
ATOM 571 N N . SER A 1 73 ? -11.668 2.159 14.231 1.00 66.88 73 SER A N 1
ATOM 572 C CA . SER A 1 73 ? -11.722 2.806 12.913 1.00 66.88 73 SER A CA 1
ATOM 573 C C . SER A 1 73 ? -10.601 3.829 12.682 1.00 66.88 73 SER A C 1
ATOM 575 O O . SER A 1 73 ? -10.172 4.002 11.542 1.00 66.88 73 SER A O 1
ATOM 577 N N . GLU A 1 74 ? -10.117 4.471 13.750 1.00 58.97 74 GLU A N 1
ATOM 578 C CA . GLU A 1 74 ? -9.010 5.434 13.765 1.00 58.97 74 GLU A CA 1
ATOM 579 C C . GLU A 1 74 ? -7.646 4.746 13.833 1.00 58.97 74 GLU A C 1
ATOM 581 O O . GLU A 1 74 ? -6.661 5.287 13.327 1.00 58.97 74 GLU A O 1
ATOM 586 N N . ILE A 1 75 ? -7.579 3.530 14.390 1.00 56.75 75 ILE A N 1
ATOM 587 C CA . ILE A 1 75 ? -6.449 2.634 14.153 1.00 56.75 75 ILE A CA 1
ATOM 588 C C . ILE A 1 75 ? -6.418 2.398 12.641 1.00 56.75 75 ILE A C 1
ATOM 590 O O . ILE A 1 75 ? -7.378 1.829 12.111 1.00 56.75 75 ILE A O 1
ATOM 594 N N . PRO A 1 76 ? -5.359 2.834 11.930 1.00 42.59 76 PRO A N 1
ATOM 595 C CA . PRO A 1 76 ? -5.350 2.840 10.481 1.00 42.59 76 PRO A CA 1
ATOM 596 C C . PRO A 1 76 ? -5.783 1.474 9.948 1.00 42.59 76 PRO A C 1
ATOM 598 O O . PRO A 1 76 ? -5.123 0.457 10.180 1.00 42.59 76 PRO A O 1
ATOM 601 N N . LEU A 1 77 ? -6.908 1.452 9.226 1.00 38.75 77 LEU A N 1
ATOM 602 C CA . LEU A 1 77 ? -7.332 0.347 8.371 1.00 38.75 77 LEU A CA 1
ATOM 603 C C . LEU A 1 77 ? -6.361 0.246 7.197 1.00 38.75 77 LEU A C 1
ATOM 605 O O . LEU A 1 77 ? -6.719 0.432 6.039 1.00 38.75 77 LEU A O 1
ATOM 609 N N . VAL A 1 78 ? -5.107 -0.051 7.491 1.00 38.78 78 VAL A N 1
ATOM 610 C CA . VAL A 1 78 ? -4.081 -0.198 6.486 1.00 38.78 78 VAL A CA 1
ATOM 611 C C . VAL A 1 78 ? -3.316 -1.431 6.830 1.00 38.78 78 VAL A C 1
ATOM 613 O O . VAL A 1 78 ? -2.789 -1.595 7.920 1.00 38.78 78 VAL A O 1
ATOM 616 N N . ILE A 1 79 ? -3.272 -2.304 5.848 1.00 37.78 79 ILE A N 1
ATOM 617 C CA . ILE A 1 79 ? -2.572 -3.571 5.902 1.00 37.78 79 ILE A CA 1
ATOM 618 C C . ILE A 1 79 ? -3.428 -4.639 5.197 1.00 37.78 79 ILE A C 1
ATOM 620 O O . ILE A 1 79 ? -3.164 -5.836 5.259 1.00 37.78 79 ILE A O 1
ATOM 624 N N . GLY A 1 80 ? -4.452 -4.242 4.427 1.00 34.72 80 GLY A N 1
ATOM 625 C CA . GLY A 1 80 ? -4.721 -4.987 3.210 1.00 34.72 80 GLY A CA 1
ATOM 626 C C . GLY A 1 80 ? -3.410 -4.981 2.442 1.00 34.72 80 GLY A C 1
ATOM 627 O O . GLY A 1 80 ? -2.999 -3.936 1.945 1.00 34.72 80 GLY A O 1
ATOM 628 N N . ARG A 1 81 ? -2.711 -6.121 2.399 1.00 38.41 81 ARG A N 1
ATOM 629 C CA . ARG A 1 81 ? -1.638 -6.335 1.434 1.00 38.41 81 ARG A CA 1
ATOM 630 C C . ARG A 1 81 ? -2.266 -6.043 0.077 1.00 38.41 81 ARG A C 1
ATOM 632 O O . ARG A 1 81 ? -2.877 -6.935 -0.514 1.00 38.41 81 ARG A O 1
ATOM 639 N N . HIS A 1 82 ? -2.140 -4.818 -0.422 1.00 42.56 82 HIS A N 1
ATOM 640 C CA . HIS A 1 82 ? -2.479 -4.486 -1.791 1.00 42.56 82 HIS A CA 1
ATOM 641 C C . HIS A 1 82 ? -1.384 -5.108 -2.659 1.00 42.56 82 HIS A C 1
ATOM 643 O O . HIS A 1 82 ? -0.581 -4.444 -3.294 1.00 42.56 82 HIS A O 1
ATOM 649 N N . ARG A 1 83 ? -1.381 -6.448 -2.728 1.00 49.22 83 ARG A N 1
ATOM 650 C CA . ARG A 1 83 ? -0.674 -7.216 -3.761 1.00 49.22 83 ARG A CA 1
ATOM 651 C C . ARG A 1 83 ? -1.232 -6.894 -5.150 1.00 49.22 83 ARG A C 1
ATOM 653 O O . ARG A 1 83 ? -0.715 -7.377 -6.149 1.00 49.22 83 ARG A O 1
ATOM 660 N N . LYS A 1 84 ? -2.335 -6.143 -5.211 1.00 58.84 84 LYS A N 1
ATOM 661 C CA . LYS A 1 84 ? -3.050 -5.759 -6.415 1.00 58.84 84 LYS A CA 1
ATOM 662 C C . LYS A 1 84 ? -3.096 -4.242 -6.493 1.00 58.84 84 LYS A C 1
ATOM 664 O O . LYS A 1 84 ? -3.559 -3.577 -5.570 1.00 58.84 84 LYS A O 1
ATOM 669 N N . LYS A 1 85 ? -2.628 -3.735 -7.631 1.00 68.88 85 LYS A N 1
ATOM 670 C CA . LYS A 1 85 ? -2.760 -2.341 -8.046 1.00 68.88 85 LYS A CA 1
ATOM 671 C C . LYS A 1 85 ? -4.220 -1.882 -7.894 1.00 68.88 85 LYS A C 1
ATOM 673 O O . LYS A 1 85 ? -5.101 -2.633 -8.322 1.00 68.88 85 LYS A O 1
ATOM 678 N N . PRO A 1 86 ? -4.473 -0.665 -7.380 1.00 76.38 86 PRO A N 1
ATOM 679 C CA . PRO A 1 86 ? -5.822 -0.127 -7.259 1.00 76.38 86 PRO A CA 1
ATOM 680 C C . PRO A 1 86 ? -6.536 -0.139 -8.605 1.00 76.38 86 PRO A C 1
ATOM 682 O O . PRO A 1 86 ? -6.003 0.311 -9.629 1.00 76.38 86 PRO A O 1
ATOM 685 N N . THR A 1 87 ? -7.750 -0.661 -8.608 1.00 80.69 87 THR A N 1
ATOM 686 C CA . THR A 1 87 ? -8.637 -0.647 -9.761 1.00 80.69 87 THR A CA 1
ATOM 687 C C . THR A 1 87 ? -9.098 0.778 -10.061 1.00 80.69 87 THR A C 1
ATOM 689 O O . THR A 1 87 ? -9.087 1.677 -9.219 1.00 80.69 87 THR A O 1
ATOM 692 N N . LYS A 1 88 ? -9.564 1.005 -11.294 1.00 82.50 88 LYS A N 1
ATOM 693 C CA . LYS A 1 88 ? -10.138 2.305 -11.672 1.00 82.50 88 LYS A CA 1
ATOM 694 C C . LYS A 1 88 ? -11.356 2.675 -10.818 1.00 82.50 88 LYS A C 1
ATOM 696 O O . LYS A 1 88 ? -11.601 3.862 -10.644 1.00 82.50 88 LYS A O 1
ATOM 701 N N . ALA A 1 89 ? -12.117 1.687 -10.343 1.00 80.94 89 ALA A N 1
ATOM 702 C CA . ALA A 1 89 ? -13.280 1.910 -9.491 1.00 80.94 89 ALA A CA 1
ATOM 703 C C . ALA A 1 89 ? -12.850 2.385 -8.096 1.00 80.94 89 ALA A C 1
ATOM 705 O O . ALA A 1 89 ? -13.323 3.426 -7.658 1.00 80.94 89 ALA A O 1
ATOM 706 N N . GLU A 1 90 ? -11.875 1.708 -7.481 1.00 79.25 90 GLU A N 1
ATOM 707 C CA . GLU A 1 90 ? -11.317 2.088 -6.173 1.00 79.25 90 GLU A CA 1
ATOM 708 C C . GLU A 1 90 ? -10.702 3.491 -6.199 1.00 79.25 90 GLU A C 1
ATOM 710 O O . GLU A 1 90 ? -10.929 4.294 -5.300 1.00 79.25 90 GLU A O 1
ATOM 715 N N . ILE A 1 91 ? -9.984 3.842 -7.271 1.00 84.31 91 ILE A N 1
ATOM 716 C CA . ILE A 1 91 ? -9.438 5.199 -7.420 1.00 84.31 91 ILE A CA 1
ATOM 717 C C . ILE A 1 91 ? -10.569 6.228 -7.549 1.00 84.31 91 ILE A C 1
ATOM 719 O O . ILE A 1 91 ? -10.460 7.318 -7.002 1.00 84.31 91 ILE A O 1
ATOM 723 N N . LYS A 1 92 ? -11.653 5.909 -8.267 1.00 85.12 92 LYS A N 1
ATOM 724 C CA . LYS A 1 92 ? -12.798 6.819 -8.440 1.00 85.12 92 LYS A CA 1
ATOM 725 C C . LYS A 1 92 ? -13.631 6.992 -7.172 1.00 85.12 92 LYS A C 1
ATOM 727 O O . LYS A 1 92 ? -14.276 8.023 -7.041 1.00 85.12 92 LYS A O 1
ATOM 732 N N . SER A 1 93 ? -13.629 6.012 -6.271 1.00 81.19 93 SER A N 1
ATOM 733 C CA . SER A 1 93 ? -14.287 6.132 -4.967 1.00 81.19 93 SER A CA 1
ATOM 734 C C . SER A 1 93 ? -13.500 6.980 -3.964 1.00 81.19 93 SER A C 1
ATOM 736 O O . SER A 1 93 ? -14.043 7.327 -2.921 1.00 81.19 93 SER A O 1
ATOM 738 N N . LEU A 1 94 ? -12.241 7.332 -4.255 1.00 82.50 94 LEU A N 1
ATOM 739 C CA . LEU A 1 94 ? -11.480 8.275 -3.435 1.00 82.50 94 LEU A CA 1
ATOM 740 C C . LEU A 1 94 ? -11.997 9.705 -3.616 1.00 82.50 94 LEU A C 1
ATOM 742 O O . LEU A 1 94 ? -12.489 10.072 -4.685 1.00 82.50 94 LEU A O 1
ATOM 746 N N . THR A 1 95 ? -11.775 10.543 -2.601 1.00 87.62 95 THR A N 1
ATOM 747 C CA . THR A 1 95 ? -12.016 11.989 -2.694 1.00 87.62 95 THR A CA 1
ATOM 748 C C . THR A 1 95 ? -11.236 12.608 -3.859 1.00 87.62 95 THR A C 1
ATOM 750 O O . THR A 1 95 ? -10.154 12.136 -4.225 1.00 87.62 95 THR A O 1
ATOM 753 N N . ASP A 1 96 ? -11.741 13.706 -4.424 1.00 86.19 96 ASP A N 1
ATOM 754 C CA . ASP A 1 96 ? -11.081 14.405 -5.536 1.00 86.19 96 ASP A CA 1
ATOM 755 C C . ASP A 1 96 ? -9.636 14.805 -5.210 1.00 86.19 96 ASP A C 1
ATOM 757 O O . ASP A 1 96 ? -8.744 14.714 -6.061 1.00 86.19 96 ASP A O 1
ATOM 761 N N . LEU A 1 97 ? -9.384 15.209 -3.962 1.00 85.19 97 LEU A N 1
ATOM 762 C CA . LEU A 1 97 ? -8.045 15.523 -3.472 1.00 85.19 97 LEU A CA 1
ATOM 763 C C . LEU A 1 97 ? -7.138 14.283 -3.489 1.00 85.19 97 LEU A C 1
ATOM 765 O O . LEU A 1 97 ? -6.045 14.334 -4.056 1.00 85.19 97 LEU A O 1
ATOM 769 N N . ASN A 1 98 ? -7.608 13.150 -2.962 1.00 83.56 98 ASN A N 1
ATOM 770 C CA . ASN A 1 98 ? -6.845 11.899 -2.939 1.00 83.56 98 ASN A CA 1
ATOM 771 C C . ASN A 1 98 ? -6.574 11.368 -4.351 1.00 83.56 98 ASN A C 1
ATOM 773 O O . ASN A 1 98 ? -5.476 10.886 -4.636 1.00 83.56 98 ASN A O 1
ATOM 777 N N . GLN A 1 99 ? -7.520 11.533 -5.277 1.00 85.19 99 GLN A N 1
ATOM 778 C CA . GLN A 1 99 ? -7.305 11.215 -6.687 1.00 85.19 99 GLN A CA 1
ATOM 779 C C . GLN A 1 99 ? -6.193 12.066 -7.310 1.00 85.19 99 GLN A C 1
ATOM 781 O O . GLN A 1 99 ? -5.371 11.542 -8.071 1.00 85.19 99 GLN A O 1
ATOM 786 N N . ARG A 1 100 ? -6.161 13.375 -7.023 1.00 89.56 100 ARG A N 1
ATOM 787 C CA . ARG A 1 100 ? -5.116 14.287 -7.518 1.00 89.56 100 ARG A CA 1
ATOM 788 C C . ARG A 1 100 ? -3.749 13.912 -6.954 1.00 89.56 100 ARG A C 1
ATOM 790 O O . ARG A 1 100 ? -2.806 13.786 -7.734 1.00 89.56 100 ARG A O 1
ATOM 797 N N . ILE A 1 101 ? -3.661 13.663 -5.647 1.00 88.44 101 ILE A N 1
ATOM 798 C CA . ILE A 1 101 ? -2.420 13.250 -4.975 1.00 88.44 101 ILE A CA 1
ATOM 799 C C . ILE A 1 101 ? -1.905 11.932 -5.564 1.00 88.44 101 ILE A C 1
ATOM 801 O O . ILE A 1 101 ? -0.750 11.855 -5.981 1.00 88.44 101 ILE A O 1
ATOM 805 N N . TYR A 1 102 ? -2.769 10.922 -5.692 1.00 89.81 102 TYR A N 1
ATOM 806 C CA . TYR A 1 102 ? -2.405 9.635 -6.287 1.00 89.81 102 TYR A CA 1
ATOM 807 C C . TYR A 1 102 ? -1.877 9.782 -7.722 1.00 89.81 102 TYR A C 1
ATOM 809 O O . TYR A 1 102 ? -0.836 9.220 -8.073 1.00 89.81 102 TYR A O 1
ATOM 817 N N . LYS A 1 103 ? -2.563 10.567 -8.565 1.00 91.12 103 LYS A N 1
ATOM 818 C CA . LYS A 1 103 ? -2.129 10.826 -9.950 1.00 91.12 103 LYS A CA 1
ATOM 819 C C . LYS A 1 103 ? -0.784 11.553 -9.996 1.00 91.12 103 LYS A C 1
ATOM 821 O O . LYS A 1 103 ? 0.058 11.187 -10.815 1.00 91.12 103 LYS A O 1
ATOM 826 N N . ALA A 1 104 ? -0.575 12.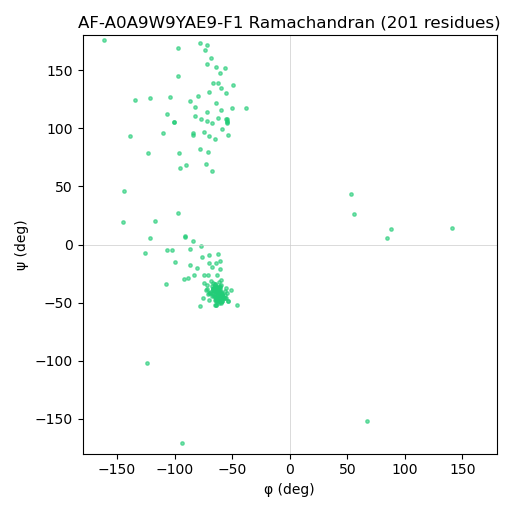543 -9.129 1.00 91.62 104 ALA A N 1
ATOM 827 C CA . ALA A 1 104 ? 0.682 13.282 -9.038 1.00 91.62 104 ALA A CA 1
ATOM 828 C C . ALA A 1 104 ? 1.845 12.362 -8.637 1.00 91.62 104 ALA A C 1
ATOM 830 O O . ALA A 1 104 ? 2.861 12.327 -9.329 1.00 91.62 104 ALA A O 1
ATOM 831 N N . LYS A 1 105 ? 1.659 11.537 -7.601 1.00 92.38 105 LYS A N 1
ATOM 832 C CA . LYS A 1 105 ? 2.665 10.569 -7.138 1.00 92.38 105 LYS A CA 1
ATOM 833 C C . LYS A 1 105 ? 2.981 9.512 -8.196 1.00 92.38 105 LYS A C 1
ATOM 835 O O . LYS A 1 105 ? 4.145 9.258 -8.490 1.00 92.38 105 LYS A O 1
ATOM 840 N N . ARG A 1 106 ? 1.970 8.975 -8.890 1.00 92.44 106 ARG A N 1
ATOM 841 C CA . ARG A 1 106 ? 2.204 8.080 -10.040 1.00 92.44 106 ARG A CA 1
ATOM 842 C C . ARG A 1 106 ? 2.958 8.745 -11.183 1.00 92.44 106 ARG A C 1
ATOM 844 O O . ARG A 1 106 ? 3.754 8.078 -11.846 1.00 92.44 106 ARG A O 1
ATOM 851 N N . LYS A 1 107 ? 2.707 10.028 -11.446 1.00 92.94 107 LYS A N 1
ATOM 852 C CA . LYS A 1 107 ? 3.455 10.788 -12.453 1.00 92.94 107 LYS A CA 1
ATOM 853 C C . LYS A 1 107 ? 4.921 10.945 -12.042 1.00 92.94 107 LYS A C 1
ATOM 855 O O . LYS A 1 107 ? 5.782 10.680 -12.870 1.00 92.94 107 LYS A O 1
ATOM 860 N N . ALA A 1 108 ? 5.199 11.267 -10.779 1.00 92.81 108 ALA A N 1
ATOM 861 C CA . ALA A 1 108 ? 6.563 11.359 -10.255 1.00 92.81 108 ALA A CA 1
ATOM 862 C C . ALA A 1 108 ? 7.333 10.035 -10.407 1.00 92.81 108 ALA A C 1
ATOM 864 O O . ALA A 1 108 ? 8.404 10.025 -11.004 1.00 92.81 108 ALA A O 1
ATOM 865 N N . VAL A 1 109 ? 6.738 8.903 -10.006 1.00 93.75 109 VAL A N 1
ATOM 866 C CA . VAL A 1 109 ? 7.347 7.568 -10.194 1.00 93.75 109 VAL A CA 1
ATOM 867 C C . VAL A 1 109 ? 7.589 7.251 -11.674 1.00 93.75 109 VAL A C 1
ATOM 869 O O . VAL A 1 109 ? 8.588 6.633 -12.028 1.00 93.75 109 VAL A O 1
ATOM 872 N N . THR A 1 110 ? 6.683 7.683 -12.559 1.00 92.81 110 THR A N 1
ATOM 873 C CA . THR A 1 110 ? 6.855 7.503 -14.009 1.00 92.81 110 THR A CA 1
ATOM 874 C C . THR A 1 110 ? 8.067 8.280 -14.511 1.00 92.81 110 THR A C 1
ATOM 876 O O . THR A 1 110 ? 8.878 7.713 -15.231 1.00 92.81 110 THR A O 1
ATOM 879 N N . ASN A 1 111 ? 8.208 9.547 -14.117 1.00 91.75 111 ASN A N 1
ATOM 880 C CA . ASN A 1 111 ? 9.346 10.380 -14.506 1.00 91.75 111 ASN A CA 1
ATOM 881 C C . ASN A 1 111 ? 10.665 9.792 -13.997 1.00 91.75 111 ASN A C 1
ATOM 883 O O . ASN A 1 111 ? 11.582 9.617 -14.787 1.00 91.75 111 ASN A O 1
ATOM 887 N N . ALA A 1 112 ? 10.714 9.381 -12.729 1.00 92.31 112 ALA A N 1
ATOM 888 C CA . ALA A 1 112 ? 11.902 8.769 -12.142 1.00 92.31 112 ALA A CA 1
ATOM 889 C C . ALA A 1 112 ? 12.322 7.482 -12.881 1.00 92.31 112 ALA A C 1
ATOM 891 O O . ALA A 1 112 ? 13.496 7.281 -13.170 1.00 92.31 112 ALA A O 1
ATOM 892 N N . ALA A 1 113 ? 11.364 6.635 -13.275 1.00 92.00 113 ALA A N 1
ATOM 893 C CA . ALA A 1 113 ? 11.659 5.451 -14.086 1.00 92.00 113 ALA A CA 1
ATOM 894 C C . ALA A 1 113 ? 12.189 5.797 -15.492 1.00 92.00 113 ALA A C 1
ATOM 896 O O . ALA A 1 113 ? 12.999 5.056 -16.045 1.00 92.00 113 ALA A O 1
ATOM 897 N N . LEU A 1 114 ? 11.716 6.895 -16.092 1.00 89.88 114 LEU A N 1
ATOM 898 C CA . LEU A 1 114 ? 12.176 7.354 -17.407 1.00 89.88 114 LEU A CA 1
ATOM 899 C C . LEU A 1 114 ? 13.570 7.990 -17.350 1.00 89.88 114 LEU A C 1
ATOM 901 O O . LEU A 1 114 ? 14.320 7.855 -18.314 1.00 89.88 114 LEU A O 1
ATOM 905 N N . GLU A 1 115 ? 13.897 8.657 -16.244 1.00 90.81 115 GLU A N 1
ATOM 906 C CA . GLU A 1 115 ? 15.222 9.220 -15.973 1.00 90.81 115 GLU A CA 1
ATOM 907 C C . GLU A 1 115 ? 16.251 8.121 -15.688 1.00 90.81 115 GLU A C 1
ATOM 909 O O . GLU A 1 115 ? 17.348 8.173 -16.235 1.00 90.81 115 GLU A O 1
ATOM 914 N N . GLN A 1 116 ? 15.881 7.100 -14.903 1.00 92.00 116 GLN A N 1
ATOM 915 C CA . GLN A 1 116 ? 16.768 5.980 -14.568 1.00 92.00 116 GLN A CA 1
ATOM 916 C C . GLN A 1 116 ? 17.109 5.115 -15.791 1.00 92.00 116 GLN A C 1
ATOM 918 O O . GLN A 1 116 ? 18.256 4.711 -15.961 1.00 92.00 116 GLN A O 1
ATOM 923 N N . TRP A 1 117 ? 16.127 4.827 -16.652 1.00 91.25 117 TRP A N 1
ATOM 924 C CA . TRP A 1 117 ? 16.327 4.015 -17.859 1.00 91.25 117 TRP A CA 1
ATOM 925 C C . TRP A 1 117 ? 15.888 4.791 -19.108 1.00 91.25 117 TRP A C 1
ATOM 927 O O . TRP A 1 117 ? 14.775 4.586 -19.616 1.00 91.25 117 TRP A O 1
ATOM 937 N N . PRO A 1 118 ? 16.724 5.720 -19.606 1.00 89.06 118 PRO A N 1
ATOM 938 C CA . PRO A 1 118 ? 16.431 6.503 -20.802 1.00 89.06 118 PRO A CA 1
ATOM 939 C C . PRO A 1 118 ? 16.562 5.658 -22.084 1.00 89.06 118 PRO A C 1
ATOM 941 O O . PRO A 1 118 ? 17.082 4.549 -22.081 1.00 89.06 118 PRO A O 1
ATOM 944 N N . GLY A 1 119 ? 16.076 6.181 -23.215 1.00 88.00 119 GLY A N 1
ATOM 945 C CA . GLY A 1 119 ? 16.235 5.521 -24.521 1.00 88.00 119 GLY A CA 1
ATOM 946 C C . GLY A 1 119 ? 15.477 4.194 -24.707 1.00 88.00 119 GLY A C 1
ATOM 947 O O . GLY A 1 119 ? 14.390 3.993 -24.162 1.00 88.00 119 GLY A O 1
ATOM 948 N N . ASN A 1 120 ? 16.001 3.316 -25.563 1.00 88.31 120 ASN A N 1
ATOM 949 C CA . ASN A 1 120 ? 15.340 2.053 -25.930 1.00 88.31 120 ASN A CA 1
ATOM 950 C C . ASN A 1 120 ? 15.891 0.831 -25.182 1.00 88.31 120 ASN A C 1
ATOM 952 O O . ASN A 1 120 ? 15.234 -0.213 -25.163 1.00 88.31 120 ASN A O 1
ATOM 956 N N . ASP A 1 121 ? 17.053 0.968 -24.545 1.00 86.12 121 ASP A N 1
ATOM 957 C CA . ASP A 1 121 ? 17.721 -0.121 -23.841 1.00 86.12 121 ASP A CA 1
ATOM 958 C C . ASP A 1 121 ? 17.155 -0.248 -22.428 1.00 86.12 121 ASP A C 1
ATOM 960 O O . ASP A 1 121 ? 17.532 0.457 -21.496 1.00 86.12 121 ASP A O 1
ATOM 964 N N . LEU A 1 122 ? 16.169 -1.136 -22.289 1.00 89.38 122 LEU A N 1
ATOM 965 C CA . LEU A 1 122 ? 15.445 -1.344 -21.038 1.00 89.38 122 LEU A CA 1
ATOM 966 C C . LEU A 1 122 ? 15.912 -2.643 -20.363 1.00 89.38 122 LEU A C 1
ATOM 968 O O . LEU A 1 122 ? 15.808 -3.705 -20.987 1.00 89.38 122 LEU A O 1
ATOM 972 N N . PRO A 1 123 ? 16.319 -2.606 -19.081 1.00 87.00 123 PRO A N 1
ATOM 973 C CA . PRO A 1 123 ? 16.899 -3.758 -18.382 1.00 87.00 123 PRO A CA 1
ATOM 974 C C . PRO A 1 123 ? 15.907 -4.913 -18.236 1.00 87.00 123 PRO A C 1
ATOM 976 O O . PRO A 1 123 ? 14.705 -4.682 -18.149 1.00 87.00 123 PRO A O 1
ATOM 979 N N . VAL A 1 124 ? 16.363 -6.166 -18.149 1.00 85.19 124 VAL A N 1
ATOM 980 C CA . VAL A 1 124 ? 15.486 -7.334 -17.926 1.00 85.19 124 VAL A CA 1
ATOM 981 C C . VAL A 1 124 ? 15.711 -7.911 -16.527 1.00 85.19 124 VAL A C 1
ATOM 983 O O . VAL A 1 124 ? 16.562 -8.764 -16.309 1.00 85.19 124 VAL A O 1
ATOM 986 N N . PHE A 1 125 ? 14.866 -7.504 -15.580 1.00 85.81 125 PHE A N 1
ATOM 987 C CA . PHE A 1 125 ? 15.020 -7.807 -14.149 1.00 85.81 125 PHE A CA 1
ATOM 988 C C . PHE A 1 125 ? 14.934 -9.293 -13.756 1.00 85.81 125 PHE A C 1
ATOM 990 O O . PHE A 1 125 ? 15.308 -9.653 -12.651 1.00 85.81 125 PHE A O 1
ATOM 997 N N . LYS A 1 126 ? 14.419 -10.190 -14.611 1.00 79.06 126 LYS A N 1
ATOM 998 C CA . LYS A 1 126 ? 14.208 -11.600 -14.219 1.00 79.06 126 LYS A CA 1
ATOM 999 C C . LYS A 1 126 ? 15.523 -12.337 -13.920 1.00 79.06 126 LYS A C 1
ATOM 1001 O O . LYS A 1 126 ? 15.534 -13.207 -13.057 1.00 79.06 126 LYS A O 1
ATOM 1006 N N . ASN A 1 127 ? 16.594 -11.994 -14.636 1.00 78.88 127 ASN A N 1
ATOM 1007 C CA . ASN A 1 127 ? 17.881 -12.692 -14.560 1.00 78.88 127 ASN A CA 1
ATOM 1008 C C . ASN A 1 127 ? 19.060 -11.752 -14.259 1.00 78.88 127 ASN A C 1
ATOM 1010 O O . ASN A 1 127 ? 20.171 -12.226 -14.045 1.00 78.88 127 ASN A O 1
ATOM 1014 N N . ASP A 1 128 ? 18.828 -10.440 -14.251 1.00 87.81 128 ASP A N 1
ATOM 1015 C CA . ASP A 1 128 ? 19.852 -9.435 -14.000 1.00 87.81 128 ASP A CA 1
ATOM 1016 C C . ASP A 1 128 ? 19.758 -8.948 -12.549 1.00 87.81 128 ASP A C 1
ATOM 1018 O O . ASP A 1 128 ? 18.834 -8.219 -12.168 1.00 87.81 128 ASP A O 1
ATOM 1022 N N . LYS A 1 129 ? 20.707 -9.404 -11.725 1.00 88.12 129 LYS A N 1
ATOM 1023 C CA . LYS A 1 129 ? 20.781 -9.028 -10.310 1.00 88.12 129 LYS A CA 1
ATOM 1024 C C . LYS A 1 129 ? 21.099 -7.545 -10.136 1.00 88.12 129 LYS A C 1
ATOM 1026 O O . LYS A 1 129 ? 20.468 -6.915 -9.297 1.00 88.12 129 LYS A O 1
ATOM 1031 N N . ALA A 1 130 ? 21.987 -6.988 -10.961 1.00 88.12 130 ALA A N 1
ATOM 1032 C CA . ALA A 1 130 ? 22.372 -5.583 -10.876 1.00 88.12 130 ALA A CA 1
ATOM 1033 C C . ALA A 1 130 ? 21.176 -4.678 -11.196 1.00 88.12 130 ALA A C 1
ATOM 1035 O O . ALA A 1 130 ? 20.817 -3.816 -10.399 1.00 88.12 130 ALA A O 1
ATOM 1036 N N . ALA A 1 131 ? 20.456 -4.964 -12.285 1.00 86.50 131 ALA A N 1
ATOM 1037 C CA . ALA A 1 131 ? 19.235 -4.227 -12.608 1.00 86.50 131 ALA A CA 1
ATOM 1038 C C . ALA A 1 131 ? 18.147 -4.372 -11.530 1.00 86.50 131 ALA A C 1
ATOM 1040 O O . ALA A 1 131 ? 17.343 -3.464 -11.315 1.00 86.50 131 ALA A O 1
ATOM 1041 N N . THR A 1 132 ? 18.081 -5.524 -10.857 1.00 89.25 132 THR A N 1
ATOM 1042 C CA . THR A 1 132 ? 17.127 -5.738 -9.759 1.00 89.25 132 THR A CA 1
ATOM 1043 C C . THR A 1 132 ? 17.485 -4.897 -8.535 1.00 89.25 132 THR A C 1
ATOM 1045 O O . THR A 1 132 ? 16.591 -4.310 -7.930 1.00 89.25 132 THR A O 1
ATOM 1048 N N . GLU A 1 133 ? 18.767 -4.791 -8.192 1.00 91.06 133 GLU A N 1
ATOM 1049 C CA . GLU A 1 133 ? 19.251 -3.930 -7.106 1.00 91.06 133 GLU A CA 1
ATOM 1050 C C . GLU A 1 133 ? 19.044 -2.441 -7.415 1.00 91.06 133 GLU A C 1
ATOM 1052 O O . GLU A 1 133 ? 18.585 -1.695 -6.547 1.00 91.06 133 GLU A O 1
ATOM 1057 N N . GLU A 1 134 ? 19.276 -2.008 -8.658 1.00 92.31 134 GLU A N 1
ATOM 1058 C CA . GLU A 1 134 ? 18.948 -0.646 -9.105 1.00 92.31 134 GLU A CA 1
ATOM 1059 C C . GLU A 1 134 ? 17.454 -0.343 -8.946 1.00 92.31 134 GLU A C 1
ATOM 1061 O O . GLU A 1 134 ? 17.074 0.722 -8.454 1.00 92.31 134 GLU A O 1
ATOM 1066 N N . LEU A 1 135 ? 16.594 -1.296 -9.319 1.00 92.25 135 LEU A N 1
ATOM 1067 C CA . LEU A 1 135 ? 15.150 -1.168 -9.147 1.00 92.25 135 LEU A CA 1
ATOM 1068 C C . LEU A 1 135 ? 14.762 -1.042 -7.670 1.00 92.25 135 LEU A C 1
ATOM 1070 O O . LEU A 1 135 ? 13.955 -0.178 -7.336 1.00 92.25 135 LEU A O 1
ATOM 1074 N N . GLU A 1 136 ? 15.310 -1.878 -6.788 1.00 91.75 136 GLU A N 1
ATOM 1075 C CA . GLU A 1 136 ? 15.033 -1.806 -5.345 1.00 91.75 136 GLU A CA 1
ATOM 1076 C C . GLU A 1 136 ? 15.524 -0.494 -4.725 1.00 91.75 136 GLU A C 1
ATOM 1078 O O . GLU A 1 136 ? 14.837 0.089 -3.882 1.00 91.75 136 GLU A O 1
ATOM 1083 N N . THR A 1 137 ? 16.677 0.001 -5.175 1.00 93.44 137 THR A N 1
ATOM 1084 C CA . THR A 1 137 ? 17.240 1.281 -4.728 1.00 93.44 137 THR A CA 1
ATOM 1085 C C . THR A 1 137 ? 16.323 2.432 -5.127 1.00 93.44 137 THR A C 1
ATOM 1087 O O . THR A 1 137 ? 15.879 3.191 -4.266 1.00 93.44 137 THR A O 1
ATOM 1090 N N . LEU A 1 138 ? 15.944 2.502 -6.409 1.00 92.69 138 LEU A N 1
ATOM 1091 C CA . LEU A 1 138 ? 15.017 3.512 -6.921 1.00 92.69 138 LEU A CA 1
ATOM 1092 C C . LEU A 1 138 ? 13.678 3.478 -6.174 1.00 92.69 138 LEU A C 1
ATOM 1094 O O . LEU A 1 138 ? 13.147 4.516 -5.783 1.00 92.69 138 LEU A O 1
ATOM 1098 N N . VAL A 1 139 ? 13.122 2.284 -5.971 1.00 92.56 139 VAL A N 1
ATOM 1099 C CA . VAL A 1 139 ? 11.849 2.106 -5.266 1.00 92.56 139 VAL A CA 1
ATOM 1100 C C . VAL A 1 139 ? 11.952 2.572 -3.816 1.00 92.56 139 VAL A C 1
ATOM 1102 O O . VAL A 1 139 ? 11.030 3.232 -3.346 1.00 92.56 139 VAL A O 1
ATOM 1105 N N . SER A 1 140 ? 13.057 2.279 -3.128 1.00 91.56 140 SER A N 1
ATOM 1106 C CA . SER A 1 140 ? 13.261 2.699 -1.736 1.00 91.56 140 SER A CA 1
ATOM 1107 C C . SER A 1 140 ? 13.365 4.225 -1.617 1.00 91.56 140 SER A C 1
ATOM 1109 O O . SER A 1 140 ? 12.731 4.807 -0.745 1.00 91.56 140 SER A O 1
ATOM 1111 N N . THR A 1 141 ? 14.051 4.900 -2.546 1.00 92.12 141 THR A N 1
ATOM 1112 C CA . THR A 1 141 ? 14.085 6.376 -2.593 1.00 92.12 141 THR A CA 1
ATOM 1113 C C . THR A 1 141 ? 12.710 6.983 -2.894 1.00 92.12 141 THR A C 1
ATOM 1115 O O . THR A 1 141 ? 12.320 8.003 -2.325 1.00 92.12 141 THR A O 1
ATOM 1118 N N . LEU A 1 142 ? 11.946 6.369 -3.799 1.00 91.44 142 LEU A N 1
ATOM 1119 C CA . LEU A 1 142 ? 10.612 6.852 -4.158 1.00 91.44 142 LEU A CA 1
ATOM 1120 C C . LEU A 1 142 ? 9.570 6.570 -3.076 1.00 91.44 142 LEU A C 1
ATOM 1122 O O . LEU A 1 142 ? 8.578 7.289 -3.002 1.00 91.44 142 LEU A O 1
ATOM 1126 N N . GLU A 1 143 ? 9.757 5.551 -2.245 1.00 89.81 143 GLU A N 1
ATOM 1127 C CA . GLU A 1 143 ? 8.825 5.198 -1.174 1.00 89.81 143 GLU A CA 1
ATOM 1128 C C . GLU A 1 143 ? 8.619 6.357 -0.192 1.00 89.81 143 GLU A C 1
ATOM 1130 O O . GLU A 1 143 ? 7.476 6.684 0.133 1.00 89.81 143 GLU A O 1
ATOM 1135 N N . GLU A 1 144 ? 9.690 7.048 0.196 1.00 87.50 144 GLU A N 1
ATOM 1136 C CA . GLU A 1 144 ? 9.633 8.158 1.157 1.00 87.50 144 GLU A CA 1
ATOM 1137 C C . GLU A 1 144 ? 8.745 9.319 0.679 1.00 87.50 144 GLU A C 1
ATOM 1139 O O . GLU A 1 144 ? 8.040 9.946 1.467 1.00 87.50 144 GLU A O 1
ATOM 1144 N N . THR A 1 145 ? 8.731 9.596 -0.627 1.00 87.81 145 THR A N 1
ATOM 1145 C CA . THR A 1 145 ? 8.065 10.784 -1.197 1.00 87.81 145 THR A CA 1
ATOM 1146 C C . THR A 1 145 ? 6.773 10.456 -1.946 1.00 87.81 145 THR A C 1
ATOM 1148 O O . THR A 1 145 ? 5.809 11.232 -1.952 1.00 87.81 145 THR A O 1
ATOM 1151 N N . CYS A 1 146 ? 6.730 9.294 -2.592 1.00 88.00 146 CYS A N 1
ATOM 1152 C CA . CYS A 1 146 ? 5.672 8.892 -3.509 1.00 88.00 146 CYS A CA 1
ATOM 1153 C C . CYS A 1 146 ? 4.739 7.834 -2.927 1.00 88.00 146 CYS A C 1
ATOM 1155 O O . CYS A 1 146 ? 3.735 7.537 -3.577 1.00 88.00 146 CYS A O 1
ATOM 1157 N N . SER A 1 147 ? 4.997 7.303 -1.727 1.00 87.00 147 SER A N 1
ATOM 1158 C CA . SER A 1 147 ? 4.036 6.420 -1.066 1.00 87.00 147 SER A CA 1
ATOM 1159 C C . SER A 1 147 ? 2.712 7.146 -0.830 1.00 87.00 147 SER A C 1
ATOM 1161 O O . SER A 1 147 ? 2.670 8.314 -0.442 1.00 87.00 147 SER A O 1
ATOM 1163 N N . PHE A 1 148 ? 1.593 6.496 -1.124 1.00 84.50 148 PHE A N 1
ATOM 1164 C CA . PHE A 1 148 ? 0.266 7.041 -0.861 1.00 84.50 148 PHE A CA 1
ATOM 1165 C C . PHE A 1 148 ? -0.637 5.951 -0.329 1.00 84.50 148 PHE A C 1
ATOM 1167 O O . PHE A 1 148 ? -1.269 5.201 -1.077 1.00 84.50 148 PHE A O 1
ATOM 1174 N N . GLU A 1 149 ? -0.655 5.898 0.992 1.00 77.62 149 GLU A N 1
ATOM 1175 C CA . GLU A 1 149 ? -1.375 4.914 1.772 1.00 77.62 149 GLU A CA 1
ATOM 1176 C C . GLU A 1 149 ? -2.871 4.843 1.398 1.00 77.62 149 GLU A C 1
ATOM 1178 O O . GLU A 1 149 ? -3.285 3.753 1.011 1.00 77.62 149 GLU A O 1
ATOM 1183 N N . PRO A 1 150 ? -3.643 5.951 1.289 1.00 75.06 150 PRO A N 1
ATOM 1184 C CA . PRO A 1 150 ? -5.088 5.876 1.029 1.00 75.06 150 PRO A CA 1
ATOM 1185 C C . PRO A 1 150 ? -5.487 5.192 -0.286 1.00 75.06 150 PRO A C 1
ATOM 1187 O O . PRO A 1 150 ? -6.657 4.890 -0.502 1.00 75.06 150 PRO A O 1
ATOM 1190 N N . ALA A 1 151 ? -4.538 4.990 -1.203 1.00 72.88 151 ALA A N 1
ATOM 1191 C CA . ALA A 1 151 ? -4.741 4.238 -2.435 1.00 72.88 151 ALA A CA 1
ATOM 1192 C C . ALA A 1 151 ? -3.870 2.974 -2.501 1.00 72.88 151 ALA A C 1
ATOM 1194 O O . ALA A 1 151 ? -3.572 2.518 -3.599 1.00 72.88 151 ALA A O 1
ATOM 1195 N N . GLY A 1 152 ? -3.373 2.448 -1.383 1.00 72.69 152 GLY A N 1
ATOM 1196 C CA . GLY A 1 152 ? -2.490 1.281 -1.343 1.00 72.69 152 GLY A CA 1
ATOM 1197 C C . GLY A 1 152 ? -1.228 1.426 -2.201 1.00 72.69 152 GLY A C 1
ATOM 1198 O O . GLY A 1 152 ? -0.708 0.432 -2.706 1.00 72.69 152 GLY A O 1
ATOM 1199 N N . PHE A 1 153 ? -0.755 2.655 -2.441 1.00 85.19 153 PHE A N 1
ATOM 1200 C CA . PHE A 1 153 ? 0.405 2.928 -3.290 1.00 85.19 153 PHE A CA 1
ATOM 1201 C C . PHE A 1 153 ? 1.678 2.918 -2.441 1.00 85.19 153 PHE A C 1
ATOM 1203 O O . PHE A 1 153 ? 2.272 3.955 -2.171 1.00 85.19 153 PHE A O 1
ATOM 1210 N N . ASN A 1 154 ? 2.037 1.735 -1.957 1.00 86.56 154 ASN A N 1
ATOM 1211 C CA . ASN A 1 154 ? 3.202 1.466 -1.113 1.00 86.56 154 ASN A CA 1
ATOM 1212 C C . ASN A 1 154 ? 4.426 1.039 -1.954 1.00 86.56 154 ASN A C 1
ATOM 1214 O O . ASN A 1 154 ? 4.374 1.089 -3.186 1.00 86.56 154 ASN A O 1
ATOM 1218 N N . LYS A 1 155 ? 5.507 0.584 -1.308 1.00 87.44 155 LYS A N 1
ATOM 1219 C CA . LYS A 1 155 ? 6.732 0.092 -1.962 1.00 87.44 155 LYS A CA 1
ATOM 1220 C C . LYS A 1 155 ? 6.466 -0.866 -3.125 1.00 87.44 155 LYS A C 1
ATOM 1222 O O . LYS A 1 155 ? 6.934 -0.644 -4.243 1.00 87.44 155 LYS A O 1
ATOM 1227 N N . GLU A 1 156 ? 5.667 -1.907 -2.901 1.00 85.38 156 GLU A N 1
ATOM 1228 C CA . GLU A 1 156 ? 5.321 -2.885 -3.935 1.00 85.38 156 GLU A CA 1
ATOM 1229 C C . GLU A 1 156 ? 4.470 -2.267 -5.047 1.00 85.38 156 GLU A C 1
ATOM 1231 O O . GLU A 1 156 ? 4.674 -2.574 -6.223 1.00 85.38 156 GLU A O 1
ATOM 1236 N N . GLY A 1 157 ? 3.539 -1.373 -4.702 1.00 87.25 157 GLY A N 1
ATOM 1237 C CA . GLY A 1 157 ? 2.736 -0.626 -5.669 1.00 87.25 157 GLY A CA 1
ATOM 1238 C C . GLY A 1 157 ? 3.584 0.276 -6.571 1.00 87.25 157 GLY A C 1
ATOM 1239 O O . GLY A 1 157 ? 3.345 0.339 -7.783 1.00 87.25 157 GLY A O 1
ATOM 1240 N N . ILE A 1 158 ? 4.601 0.927 -6.003 1.00 90.81 158 ILE A N 1
ATOM 1241 C CA . ILE A 1 158 ? 5.591 1.738 -6.721 1.00 90.81 158 ILE A CA 1
ATOM 1242 C C . ILE A 1 158 ? 6.414 0.838 -7.642 1.00 90.81 158 ILE A C 1
ATOM 1244 O O . ILE A 1 158 ? 6.445 1.085 -8.849 1.00 90.81 158 ILE A O 1
ATOM 1248 N N . LYS A 1 159 ? 6.992 -0.249 -7.114 1.00 91.19 159 LYS A N 1
ATOM 1249 C CA . LYS A 1 159 ? 7.759 -1.236 -7.892 1.00 91.19 159 LYS A CA 1
ATOM 1250 C C . LYS A 1 159 ? 6.958 -1.776 -9.074 1.00 91.19 159 LYS A C 1
ATOM 1252 O O . LYS A 1 159 ? 7.438 -1.770 -10.207 1.00 91.19 159 LYS A O 1
ATOM 1257 N N . GLN A 1 160 ? 5.716 -2.196 -8.840 1.00 89.38 160 GLN A N 1
ATOM 1258 C CA . GLN A 1 160 ? 4.846 -2.702 -9.898 1.00 89.38 160 GLN A CA 1
ATOM 1259 C C . GLN A 1 160 ? 4.540 -1.625 -10.944 1.00 89.38 160 GLN A C 1
ATOM 1261 O O . GLN A 1 160 ? 4.541 -1.912 -12.139 1.00 89.38 160 GLN A O 1
ATOM 1266 N N . HIS A 1 161 ? 4.302 -0.379 -10.526 1.00 92.25 161 HIS A N 1
ATOM 1267 C CA . HIS A 1 161 ? 4.053 0.719 -11.461 1.00 92.25 161 HIS A CA 1
ATOM 1268 C C . HIS A 1 161 ? 5.295 1.050 -12.306 1.00 92.25 161 HIS A C 1
ATOM 1270 O O . HIS A 1 161 ? 5.145 1.262 -13.508 1.00 92.25 161 HIS A O 1
ATOM 1276 N N . VAL A 1 162 ? 6.509 1.003 -11.743 1.00 92.31 162 VAL A N 1
ATOM 1277 C CA . VAL A 1 162 ? 7.765 1.119 -12.513 1.00 92.31 162 VAL A CA 1
ATOM 1278 C C . VAL A 1 162 ? 7.860 0.009 -13.565 1.00 92.31 162 VAL A C 1
ATOM 1280 O O . VAL A 1 162 ? 8.074 0.285 -14.747 1.00 92.31 162 VAL A O 1
ATOM 1283 N N . LEU A 1 163 ? 7.622 -1.246 -13.174 1.00 91.31 163 LEU A N 1
ATOM 1284 C CA . LEU A 1 163 ? 7.639 -2.380 -14.103 1.00 91.31 163 LEU A CA 1
ATOM 1285 C C . LEU A 1 163 ? 6.594 -2.234 -15.220 1.00 91.31 163 LEU A C 1
ATOM 1287 O O . LEU A 1 163 ? 6.902 -2.516 -16.379 1.00 91.31 163 LEU A O 1
ATOM 1291 N N . ASP A 1 164 ? 5.383 -1.771 -14.903 1.00 90.31 164 ASP A N 1
ATOM 1292 C CA . ASP A 1 164 ? 4.324 -1.512 -15.886 1.00 90.31 164 ASP A CA 1
ATOM 1293 C C . ASP A 1 164 ? 4.753 -0.452 -16.914 1.00 90.31 164 ASP A C 1
ATOM 1295 O O . ASP A 1 164 ? 4.528 -0.635 -18.114 1.00 90.31 164 ASP A O 1
ATOM 1299 N N . VAL A 1 165 ? 5.389 0.636 -16.459 1.00 91.69 165 VAL A N 1
ATOM 1300 C CA . VAL A 1 165 ? 5.912 1.709 -17.324 1.00 91.69 165 VAL A CA 1
ATOM 1301 C C . VAL A 1 165 ? 6.942 1.145 -18.303 1.00 91.69 165 VAL A C 1
ATOM 1303 O O . VAL A 1 165 ? 6.814 1.335 -19.515 1.00 91.69 165 VAL A O 1
ATOM 1306 N N . LEU A 1 166 ? 7.924 0.393 -17.802 1.00 92.69 166 LEU A N 1
ATOM 1307 C CA . LEU A 1 166 ? 8.979 -0.196 -18.630 1.00 92.69 166 LEU A CA 1
ATOM 1308 C C . LEU A 1 166 ? 8.429 -1.268 -19.585 1.00 92.69 166 LEU A C 1
ATOM 1310 O O . LEU A 1 166 ? 8.833 -1.336 -20.746 1.00 92.69 166 LEU A O 1
ATOM 1314 N N . ASN A 1 16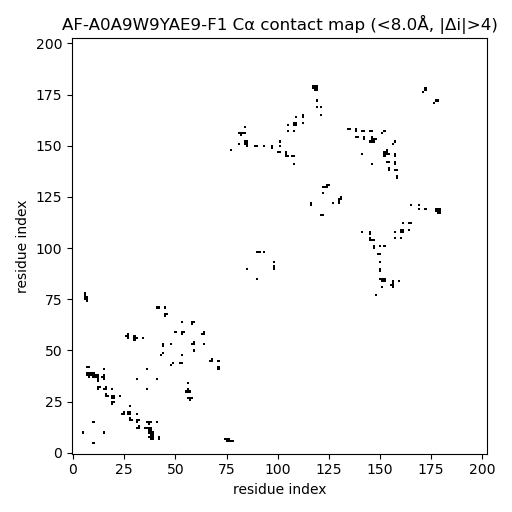7 ? 7.469 -2.083 -19.142 1.00 91.00 167 ASN A N 1
ATOM 1315 C CA . ASN A 1 167 ? 6.823 -3.097 -19.978 1.00 91.00 167 ASN A CA 1
ATOM 1316 C C . ASN A 1 167 ? 6.021 -2.483 -21.133 1.00 91.00 167 ASN A C 1
ATOM 1318 O O . ASN A 1 167 ? 6.138 -2.943 -22.273 1.00 91.00 167 ASN A O 1
ATOM 1322 N N . GLU A 1 168 ? 5.231 -1.440 -20.866 1.00 92.06 168 GLU A N 1
ATOM 1323 C CA . GLU A 1 168 ? 4.506 -0.711 -21.912 1.00 92.06 168 GLU A CA 1
ATOM 1324 C C . GLU A 1 168 ? 5.481 -0.034 -22.885 1.00 92.06 168 GLU A C 1
ATOM 1326 O O . GLU A 1 168 ? 5.259 -0.054 -24.097 1.00 92.06 168 GLU A O 1
ATOM 1331 N N . ARG A 1 169 ? 6.612 0.480 -22.392 1.00 91.75 169 ARG A N 1
ATOM 1332 C CA . ARG A 1 169 ? 7.670 1.039 -23.241 1.00 91.75 169 ARG A CA 1
ATOM 1333 C C . ARG A 1 169 ? 8.286 -0.015 -24.162 1.00 91.75 169 ARG A C 1
ATOM 1335 O O . ARG A 1 169 ? 8.299 0.190 -25.374 1.00 91.75 169 ARG A O 1
ATOM 1342 N N . ARG A 1 170 ? 8.669 -1.193 -23.643 1.00 91.00 170 ARG A N 1
ATOM 1343 C CA . ARG A 1 170 ? 9.118 -2.336 -24.473 1.00 91.00 170 ARG A CA 1
ATOM 1344 C C . ARG A 1 170 ? 8.081 -2.702 -25.534 1.00 91.00 170 ARG A C 1
ATOM 1346 O O . ARG A 1 170 ? 8.430 -2.974 -26.679 1.00 91.00 170 ARG A O 1
ATOM 1353 N N . ARG A 1 171 ? 6.792 -2.706 -25.177 1.00 91.62 171 ARG A N 1
ATOM 1354 C CA . ARG A 1 171 ? 5.702 -2.979 -26.126 1.00 91.62 171 ARG A CA 1
ATOM 1355 C C . ARG A 1 171 ? 5.642 -1.938 -27.246 1.00 91.62 171 ARG A C 1
ATOM 1357 O O . ARG A 1 171 ? 5.389 -2.320 -28.384 1.00 91.62 171 ARG A O 1
ATOM 1364 N N . ARG A 1 172 ? 5.859 -0.657 -26.947 1.00 91.44 172 ARG A N 1
ATOM 1365 C CA . ARG A 1 172 ? 5.886 0.421 -27.950 1.00 91.44 172 ARG A CA 1
ATOM 1366 C C . ARG A 1 172 ? 7.129 0.367 -28.834 1.00 91.44 172 ARG A C 1
ATOM 1368 O O . ARG A 1 172 ? 6.988 0.531 -30.040 1.00 91.44 172 ARG A O 1
ATOM 1375 N N . ILE A 1 173 ? 8.291 0.028 -28.278 1.00 90.88 173 ILE A N 1
ATOM 1376 C CA . ILE A 1 173 ? 9.526 -0.197 -29.051 1.00 90.88 173 ILE A CA 1
ATOM 1377 C C . ILE A 1 173 ? 9.324 -1.319 -30.075 1.00 90.88 173 ILE A C 1
ATOM 1379 O O . ILE A 1 173 ? 9.608 -1.138 -31.253 1.00 90.88 173 ILE A O 1
ATOM 1383 N N . ARG A 1 174 ? 8.702 -2.440 -29.679 1.00 89.94 174 ARG A N 1
ATOM 1384 C CA . ARG A 1 174 ? 8.342 -3.525 -30.618 1.00 89.94 174 ARG A CA 1
ATOM 1385 C C . ARG A 1 174 ? 7.378 -3.096 -31.731 1.00 89.94 174 ARG A C 1
ATOM 1387 O O . ARG A 1 174 ? 7.288 -3.780 -32.741 1.00 89.94 174 ARG A O 1
ATOM 1394 N N . LYS A 1 175 ? 6.640 -1.997 -31.544 1.00 92.62 175 LYS A N 1
ATOM 1395 C CA . LYS A 1 175 ? 5.761 -1.394 -32.559 1.00 92.62 175 LYS A CA 1
ATOM 1396 C C . LYS A 1 175 ? 6.469 -0.333 -33.413 1.00 92.62 175 LYS A C 1
ATOM 1398 O O . LYS A 1 175 ? 5.799 0.339 -34.188 1.00 92.62 175 LYS A O 1
ATOM 1403 N N . GLY A 1 176 ? 7.783 -0.162 -33.259 1.00 89.56 176 GLY A N 1
ATOM 1404 C CA . GLY A 1 176 ? 8.585 0.800 -34.015 1.00 89.56 176 GLY A CA 1
ATOM 1405 C C . GLY A 1 176 ? 8.663 2.199 -33.397 1.00 89.56 176 GLY A C 1
ATOM 1406 O O . GLY A 1 176 ? 9.081 3.127 -34.079 1.00 89.56 176 GLY A O 1
ATOM 1407 N N . HIS A 1 177 ? 8.256 2.388 -32.136 1.00 87.94 177 HIS A N 1
ATOM 1408 C CA . HIS A 1 177 ? 8.456 3.670 -31.456 1.00 87.94 177 HIS A CA 1
ATOM 1409 C C . HIS A 1 177 ? 9.895 3.798 -30.948 1.00 87.94 177 HIS A C 1
ATOM 1411 O O . HIS A 1 177 ? 10.360 2.935 -30.204 1.00 87.94 177 HIS A O 1
ATOM 1417 N N . ASP A 1 178 ? 10.559 4.898 -31.293 1.00 87.75 178 ASP A N 1
ATOM 1418 C CA . ASP A 1 178 ? 11.937 5.172 -30.899 1.00 87.75 178 ASP A CA 1
ATOM 1419 C C . ASP A 1 178 ? 11.998 6.261 -29.816 1.00 87.75 178 ASP A C 1
ATOM 1421 O O . ASP A 1 178 ? 11.690 7.427 -30.059 1.00 87.75 178 ASP A O 1
ATOM 1425 N N . TYR A 1 179 ? 12.410 5.875 -28.608 1.00 84.56 179 TYR A N 1
ATOM 1426 C CA . TYR A 1 179 ? 12.577 6.784 -27.474 1.00 84.56 179 TYR A CA 1
ATOM 1427 C C . TYR A 1 179 ? 13.947 7.469 -27.419 1.00 84.56 179 TYR A C 1
ATOM 1429 O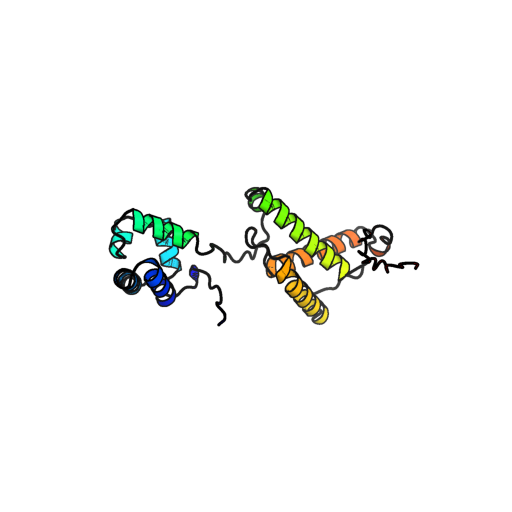 O . TYR A 1 179 ? 14.168 8.290 -26.531 1.00 84.56 179 TYR A O 1
ATOM 1437 N N . THR A 1 180 ? 14.873 7.148 -28.325 1.00 82.56 180 THR A N 1
ATOM 1438 C CA . THR A 1 180 ? 16.168 7.844 -28.432 1.00 82.56 180 THR A CA 1
ATOM 1439 C C . THR A 1 180 ? 16.052 9.160 -29.199 1.00 82.56 180 THR A C 1
ATOM 1441 O O . THR A 1 180 ? 16.853 10.066 -28.997 1.00 82.56 180 THR A O 1
ATOM 1444 N N . GLN A 1 181 ? 14.996 9.313 -30.006 1.00 67.06 181 GLN A N 1
ATOM 1445 C CA . GLN A 1 181 ? 14.745 10.505 -30.824 1.00 67.06 181 GLN A CA 1
ATOM 1446 C C . GLN A 1 181 ? 14.038 11.645 -30.071 1.00 67.06 181 GLN A C 1
ATOM 1448 O O . GLN A 1 181 ? 13.746 12.687 -30.654 1.00 67.06 181 GLN A O 1
ATOM 1453 N N . VAL A 1 182 ? 13.768 11.494 -28.769 1.00 54.31 182 VAL A N 1
ATOM 1454 C CA . VAL A 1 182 ? 13.105 12.528 -27.958 1.00 54.31 182 VAL A CA 1
ATOM 1455 C C . VAL A 1 182 ? 14.152 13.383 -27.237 1.00 54.31 182 VAL A C 1
ATOM 1457 O O . VAL A 1 182 ? 14.250 13.379 -26.014 1.00 54.31 182 VAL A O 1
ATOM 1460 N N . SER A 1 183 ? 14.945 14.135 -28.003 1.00 46.12 183 SER A N 1
ATOM 1461 C CA . SER A 1 183 ? 15.902 15.126 -27.487 1.00 46.12 183 SER A CA 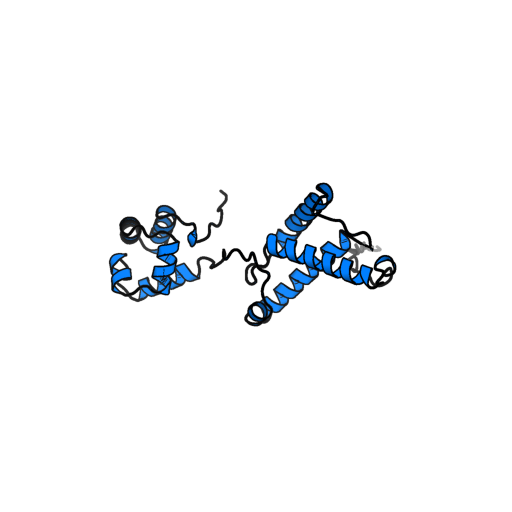1
ATOM 1462 C C . SER A 1 183 ? 15.356 16.564 -27.485 1.00 46.12 183 SER A C 1
ATOM 1464 O O . SER A 1 183 ? 16.131 17.508 -27.613 1.00 46.12 183 SER A O 1
ATOM 1466 N N . SER A 1 184 ? 14.038 16.783 -27.388 1.00 39.56 184 SER A N 1
ATOM 1467 C CA . SER A 1 184 ? 13.488 18.145 -27.547 1.00 39.56 184 SER A CA 1
ATOM 1468 C C . SER A 1 184 ? 12.280 18.515 -26.685 1.00 39.56 184 SER A C 1
ATOM 1470 O O . SER A 1 184 ? 11.612 19.499 -26.984 1.00 39.56 184 SER A O 1
ATOM 1472 N N . PHE A 1 185 ? 11.999 17.805 -25.587 1.00 40.12 185 PHE A N 1
ATOM 1473 C CA . PHE A 1 185 ? 10.936 18.236 -24.663 1.00 40.12 185 PHE A CA 1
ATOM 1474 C C . PHE A 1 185 ? 11.255 17.951 -23.186 1.00 40.12 185 PHE A C 1
ATOM 1476 O O . PHE A 1 185 ? 10.413 17.461 -22.436 1.00 40.12 185 PHE A O 1
ATOM 1483 N N . ILE A 1 186 ? 12.474 18.272 -22.735 1.00 40.28 186 ILE A N 1
ATOM 1484 C CA . ILE A 1 186 ? 12.707 18.472 -21.299 1.00 40.28 186 ILE A CA 1
ATOM 1485 C C . ILE A 1 186 ? 12.273 19.895 -20.954 1.00 40.28 186 ILE A C 1
ATOM 1487 O O . ILE A 1 186 ? 12.870 20.886 -21.367 1.00 40.28 186 ILE A O 1
ATOM 1491 N N . PHE A 1 187 ? 11.177 19.937 -20.203 1.00 38.09 187 PHE A N 1
ATOM 1492 C CA . PHE A 1 187 ? 10.689 21.043 -19.398 1.00 38.09 187 PHE A CA 1
ATOM 1493 C C . PHE A 1 187 ? 11.873 21.766 -18.737 1.00 38.09 187 PHE A C 1
ATOM 1495 O O . PHE A 1 187 ? 12.602 21.177 -17.939 1.00 38.09 187 PHE A O 1
ATOM 1502 N N . THR A 1 188 ? 12.073 23.038 -19.064 1.00 35.56 188 THR A N 1
ATOM 1503 C CA . THR A 1 188 ? 12.996 23.913 -18.344 1.00 35.56 188 THR A CA 1
ATOM 1504 C C . THR A 1 188 ? 12.561 23.981 -16.880 1.00 35.56 188 THR A C 1
ATOM 1506 O O . THR A 1 188 ? 11.645 24.729 -16.539 1.00 35.56 188 THR A O 1
ATOM 1509 N N . ASN A 1 189 ? 13.209 23.216 -16.002 1.00 34.78 189 ASN A N 1
ATOM 1510 C CA . ASN A 1 189 ? 13.255 23.576 -14.593 1.00 34.78 189 ASN A CA 1
ATOM 1511 C C . ASN A 1 189 ? 14.105 24.842 -14.514 1.00 34.78 189 ASN A C 1
ATOM 1513 O O . ASN A 1 189 ? 15.322 24.811 -14.696 1.00 34.78 189 ASN A O 1
ATOM 1517 N N . SER A 1 190 ? 13.431 25.972 -14.314 1.00 36.12 190 SER A N 1
ATOM 1518 C CA . SER A 1 190 ? 14.055 27.230 -13.946 1.00 36.12 190 SER A CA 1
ATOM 1519 C C . SER A 1 190 ? 14.897 26.991 -12.698 1.00 36.12 190 SER A C 1
ATOM 1521 O O . SER A 1 190 ? 14.378 26.857 -11.590 1.00 36.12 190 SER A O 1
ATOM 1523 N N . VAL A 1 191 ? 16.209 26.926 -12.896 1.00 39.09 191 VAL A N 1
ATOM 1524 C CA . VAL A 1 191 ? 17.193 27.122 -11.843 1.00 39.09 191 VAL A CA 1
ATOM 1525 C C . VAL A 1 191 ? 16.888 28.484 -11.228 1.00 39.09 191 VAL A C 1
ATOM 1527 O O . VAL A 1 191 ? 17.109 29.519 -11.858 1.00 39.09 191 VAL A O 1
ATOM 1530 N N . ILE A 1 192 ? 16.351 28.489 -10.009 1.00 40.44 192 ILE A N 1
ATOM 1531 C CA . ILE A 1 192 ? 16.327 29.678 -9.163 1.00 40.44 192 ILE A CA 1
ATOM 1532 C C . ILE A 1 192 ? 17.795 29.978 -8.849 1.00 40.44 192 ILE A C 1
ATOM 1534 O O . ILE A 1 192 ? 18.375 29.440 -7.910 1.00 40.44 192 ILE A O 1
ATOM 1538 N N . LYS A 1 193 ? 18.431 30.798 -9.689 1.00 37.69 193 LYS A N 1
ATOM 1539 C CA . LYS A 1 193 ? 19.670 31.479 -9.326 1.00 37.69 193 LYS A CA 1
ATOM 1540 C C . LYS A 1 193 ? 19.280 32.545 -8.312 1.00 37.69 193 LYS A C 1
ATOM 1542 O O . LYS A 1 193 ? 18.681 33.555 -8.671 1.00 37.69 193 LYS A O 1
ATOM 1547 N N . THR A 1 194 ? 19.613 32.311 -7.050 1.00 39.34 194 THR A N 1
ATOM 1548 C CA . THR A 1 194 ? 19.662 33.353 -6.026 1.00 39.34 194 THR A CA 1
ATOM 1549 C C . THR A 1 194 ? 20.577 34.466 -6.528 1.00 39.34 194 THR A C 1
ATOM 1551 O O . THR A 1 194 ? 21.788 34.285 -6.663 1.00 39.34 194 THR A O 1
ATOM 1554 N N . HIS A 1 195 ? 19.979 35.598 -6.884 1.00 35.72 195 HIS A N 1
ATOM 1555 C CA . HIS A 1 195 ? 20.691 36.789 -7.307 1.00 35.72 195 HIS A CA 1
ATOM 1556 C C . HIS A 1 195 ? 21.104 37.550 -6.045 1.00 35.72 195 HIS A C 1
ATOM 1558 O O . HIS A 1 195 ? 20.312 38.281 -5.457 1.00 35.72 195 HIS A O 1
ATOM 1564 N N . THR A 1 196 ? 22.337 37.334 -5.593 1.00 43.41 196 THR A N 1
ATOM 1565 C CA . THR A 1 196 ? 22.975 38.174 -4.578 1.00 43.41 196 THR A CA 1
ATOM 1566 C C . THR A 1 196 ? 23.277 39.524 -5.229 1.00 43.41 196 THR A C 1
ATOM 1568 O O . THR A 1 196 ? 24.296 39.678 -5.900 1.00 43.41 196 THR A O 1
ATOM 1571 N N . GLN A 1 197 ? 22.372 40.497 -5.101 1.00 39.53 197 GLN A N 1
ATOM 1572 C CA . GLN A 1 197 ? 22.671 41.878 -5.474 1.00 39.53 197 GLN A CA 1
ATOM 1573 C C . GLN A 1 197 ? 23.532 42.509 -4.379 1.00 39.53 197 GLN A C 1
ATOM 1575 O O . GLN A 1 197 ? 23.071 42.778 -3.272 1.00 39.53 197 GLN A O 1
ATOM 1580 N N . GLY A 1 198 ? 24.808 42.711 -4.707 1.00 35.69 198 GLY A N 1
ATOM 1581 C CA . GLY A 1 198 ? 25.712 43.562 -3.950 1.00 35.69 198 GLY A CA 1
ATOM 1582 C C . GLY A 1 198 ? 25.231 45.009 -4.002 1.00 35.69 198 GLY A C 1
ATOM 1583 O O . GLY A 1 198 ? 25.081 45.596 -5.072 1.00 35.69 198 GLY A O 1
ATOM 1584 N N . ILE A 1 199 ? 24.987 45.566 -2.823 1.00 38.31 199 ILE A N 1
ATOM 1585 C CA . ILE A 1 199 ? 24.721 46.980 -2.595 1.00 38.31 199 ILE A CA 1
ATOM 1586 C C . ILE A 1 199 ? 26.045 47.733 -2.790 1.00 38.31 199 ILE A C 1
ATOM 1588 O O . ILE A 1 199 ? 26.977 47.553 -2.010 1.00 38.31 199 ILE A O 1
ATOM 1592 N N . TYR A 1 200 ? 26.130 48.583 -3.815 1.00 34.94 200 TYR A N 1
ATOM 1593 C CA . TYR A 1 200 ? 27.163 49.617 -3.912 1.00 34.94 200 TYR A CA 1
ATOM 1594 C C . TYR A 1 200 ? 26.556 50.955 -3.483 1.00 34.94 200 TYR A C 1
ATOM 1596 O O . TYR A 1 200 ? 25.788 51.567 -4.223 1.00 34.94 200 TYR A O 1
ATOM 1604 N N . ILE A 1 201 ? 26.914 51.401 -2.279 1.00 41.03 201 ILE A N 1
ATOM 1605 C CA . ILE A 1 201 ? 26.724 52.780 -1.819 1.00 41.03 201 ILE A CA 1
ATOM 1606 C C . ILE A 1 201 ? 27.904 53.584 -2.373 1.00 41.03 201 ILE A C 1
ATOM 1608 O O . ILE A 1 201 ? 29.057 53.282 -2.063 1.00 41.03 201 ILE A O 1
ATOM 1612 N N . LYS A 1 202 ? 27.628 54.583 -3.216 1.00 36.97 202 LYS A N 1
ATOM 1613 C CA . LYS A 1 202 ? 28.602 55.634 -3.537 1.00 36.97 202 LYS A CA 1
ATOM 1614 C C . LYS A 1 202 ? 28.475 56.738 -2.488 1.00 36.97 202 LYS A C 1
ATOM 1616 O O . LYS A 1 202 ? 27.376 57.252 -2.292 1.00 36.97 202 LYS A O 1
ATOM 1621 N N . TYR A 1 203 ? 29.597 57.027 -1.833 1.00 45.62 203 TYR A N 1
ATOM 1622 C CA . TYR A 1 203 ? 29.838 58.234 -1.044 1.00 45.62 203 TYR A CA 1
ATOM 1623 C C . TYR A 1 203 ? 30.091 59.431 -1.962 1.00 45.62 203 TYR A C 1
ATOM 1625 O O . TYR A 1 203 ? 30.634 59.203 -3.071 1.00 45.62 203 TYR A O 1
#